Protein AF-A0A414ZR42-F1 (afdb_monomer)

Foldseek 3Di:
DWKWKAFPVQWTWDADPNATDTDHPVPHDIDDPVVNVVCLVPHDPVCVVRVIDIDDDPPDPPQPVVNVVVVVLPPFDQDDDPDDDDPVLVVLLVVLQVVLVVLVVLVVLLVVLVVVLVVLVVQLVVLVVCVVPDDDDDPVVVVVSVVSNVVSVVVNVVSVVSNVVSCVPNVVDDSVVSHSVVSVVVVVVVSRDTDRDDDDPPPPDD

pLDDT: mean 83.22, std 14.4, range [38.53, 98.44]

Structure (mmCIF, N/CA/C/O backbone):
data_AF-A0A414ZR42-F1
#
_entry.id   AF-A0A414ZR42-F1
#
loop_
_atom_site.group_PDB
_atom_site.id
_atom_site.type_symbol
_atom_site.label_atom_id
_atom_site.label_alt_id
_atom_site.label_comp_id
_atom_site.label_asym_id
_atom_site.label_entity_id
_atom_site.label_seq_id
_atom_site.pdbx_PDB_ins_code
_atom_site.Cartn_x
_atom_site.Cartn_y
_atom_site.Cartn_z
_atom_site.occupancy
_atom_site.B_iso_or_equiv
_atom_site.auth_seq_id
_atom_site.auth_comp_id
_atom_site.auth_asym_id
_atom_site.auth_atom_id
_atom_site.pdbx_PDB_model_num
ATOM 1 N N . MET A 1 1 ? -54.945 12.319 50.637 1.00 66.69 1 MET A N 1
ATOM 2 C CA . MET A 1 1 ? -55.648 11.556 49.581 1.00 66.69 1 MET A CA 1
ATOM 3 C C . MET A 1 1 ? -55.962 12.466 48.418 1.00 66.69 1 MET A C 1
ATOM 5 O O . MET A 1 1 ? -56.899 13.264 48.476 1.00 66.69 1 MET A O 1
ATOM 9 N N . GLU A 1 2 ? -55.151 12.340 47.383 1.00 81.94 2 GLU A N 1
ATOM 10 C CA . GLU A 1 2 ? -55.333 13.036 46.122 1.00 81.94 2 GLU A CA 1
ATOM 11 C C . GLU A 1 2 ? -56.051 12.132 45.115 1.00 81.94 2 GLU A C 1
ATOM 13 O O . GLU A 1 2 ? -55.830 10.922 45.069 1.00 81.94 2 GLU A O 1
ATOM 18 N N . TYR A 1 3 ? -56.930 12.719 44.310 1.00 82.56 3 TYR A N 1
ATOM 19 C CA . TYR A 1 3 ? -57.720 12.016 43.306 1.00 82.56 3 TYR A CA 1
ATOM 20 C C . TYR A 1 3 ? -57.374 12.537 41.915 1.00 82.56 3 TYR A C 1
ATOM 22 O O . TYR A 1 3 ? -57.204 13.741 41.717 1.00 82.56 3 TYR A O 1
ATOM 30 N N . ALA A 1 4 ? -57.315 11.636 40.939 1.00 84.94 4 ALA A N 1
ATOM 31 C CA . ALA A 1 4 ? -57.275 11.988 39.524 1.00 84.94 4 ALA A CA 1
ATOM 32 C C . ALA A 1 4 ? -58.566 11.537 38.837 1.00 84.94 4 ALA A C 1
ATOM 34 O O . ALA A 1 4 ? -59.159 10.523 39.199 1.00 84.94 4 ALA A O 1
ATOM 35 N N . ILE A 1 5 ? -58.993 12.293 37.827 1.00 84.69 5 ILE A N 1
ATOM 36 C CA . ILE A 1 5 ? -60.165 11.954 37.017 1.00 84.69 5 ILE A CA 1
ATOM 37 C C . ILE A 1 5 ? -59.682 11.254 35.744 1.00 84.69 5 ILE A C 1
ATOM 39 O O . ILE A 1 5 ? -58.909 11.836 34.976 1.00 84.69 5 ILE A O 1
ATOM 43 N N . VAL A 1 6 ? -60.118 10.009 35.534 1.00 84.94 6 VAL A N 1
ATOM 44 C CA . VAL A 1 6 ? -59.598 9.105 34.494 1.00 84.94 6 VAL A CA 1
ATOM 45 C C . VAL A 1 6 ? -60.737 8.486 33.694 1.00 84.94 6 VAL A C 1
ATOM 47 O O . VAL A 1 6 ? -61.744 8.062 34.249 1.00 84.94 6 VAL A O 1
ATOM 50 N N . SER A 1 7 ? -60.588 8.444 32.374 1.00 84.00 7 SER A N 1
ATOM 51 C CA . SER A 1 7 ? -61.480 7.715 31.467 1.00 84.00 7 SER A CA 1
ATOM 52 C C . SER A 1 7 ? -60.976 6.286 31.253 1.00 84.00 7 SER A C 1
ATOM 54 O O . SER A 1 7 ? -59.767 6.047 31.260 1.00 84.00 7 SER A O 1
ATOM 56 N N . ASN A 1 8 ? -61.883 5.352 30.949 1.00 76.19 8 ASN A N 1
ATOM 57 C CA . ASN A 1 8 ? -61.540 3.977 30.555 1.00 76.19 8 ASN A CA 1
ATOM 58 C C . ASN A 1 8 ? -60.519 3.911 29.395 1.00 76.19 8 ASN A C 1
ATOM 60 O O . ASN A 1 8 ? -59.790 2.934 29.277 1.00 76.19 8 ASN A O 1
ATOM 64 N N . ASN A 1 9 ? -60.430 4.963 28.572 1.00 73.94 9 ASN A N 1
ATOM 65 C CA . ASN A 1 9 ? -59.515 5.043 27.428 1.00 73.94 9 ASN A CA 1
ATOM 66 C C . ASN A 1 9 ? -58.125 5.617 27.782 1.00 73.94 9 ASN A C 1
ATOM 68 O O . ASN A 1 9 ? -57.382 6.019 26.890 1.00 73.94 9 ASN A O 1
ATOM 72 N N . GLY A 1 10 ? -57.770 5.721 29.069 1.00 76.06 10 GLY A N 1
ATOM 73 C CA . GLY A 1 10 ? -56.453 6.211 29.504 1.00 76.06 10 GLY A CA 1
ATOM 74 C C . GLY A 1 10 ? -56.251 7.726 29.356 1.00 76.06 10 GLY A C 1
ATOM 75 O O . GLY A 1 10 ? -55.114 8.200 29.312 1.00 76.06 10 GLY A O 1
ATOM 76 N N . VAL A 1 11 ? -57.345 8.489 29.277 1.00 83.75 11 VAL A N 1
ATOM 77 C CA . VAL A 1 11 ? -57.352 9.960 29.198 1.00 83.75 11 VAL A CA 1
ATOM 78 C C . VAL A 1 11 ? -57.586 10.554 30.587 1.00 83.75 11 VAL A C 1
ATOM 80 O O . VAL A 1 11 ? -58.453 10.082 31.323 1.00 83.75 11 VAL A O 1
ATOM 83 N N . TYR A 1 12 ? -56.838 11.604 30.925 1.00 87.44 12 TYR A N 1
ATOM 84 C CA 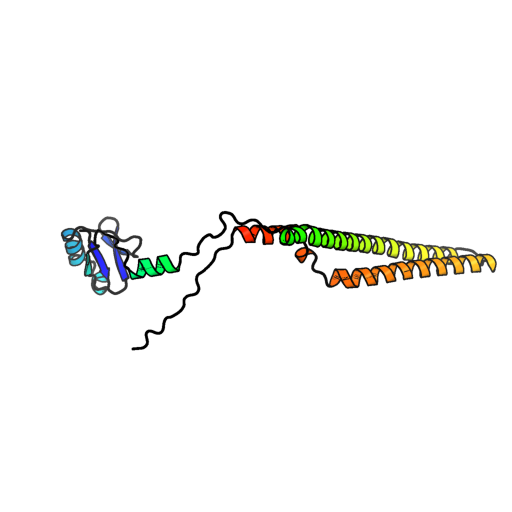. TYR A 1 12 ? -56.875 12.285 32.224 1.00 87.44 12 TYR A CA 1
ATOM 85 C C . TYR A 1 12 ? -57.415 13.711 32.085 1.00 87.44 12 TYR A C 1
ATOM 87 O O . TYR A 1 12 ? -57.423 14.260 30.985 1.00 87.44 12 TYR A O 1
ATOM 95 N N . ILE A 1 13 ? -57.835 14.341 33.181 1.00 86.56 13 ILE A N 1
ATOM 96 C CA . ILE A 1 13 ? -58.278 15.746 33.180 1.00 86.56 13 ILE A CA 1
ATOM 97 C C . ILE A 1 13 ? -57.239 16.645 33.858 1.00 86.56 13 ILE A C 1
ATOM 99 O O . ILE A 1 13 ? -56.699 16.300 34.907 1.00 86.56 13 ILE A O 1
ATOM 103 N N . ARG A 1 14 ? -57.002 17.816 33.260 1.00 88.12 14 ARG A N 1
ATOM 104 C CA . ARG A 1 14 ? -56.321 18.961 33.882 1.00 88.12 14 ARG A CA 1
ATOM 105 C C . ARG A 1 14 ? -57.198 20.209 33.788 1.00 88.12 14 ARG A C 1
ATOM 107 O O . ARG A 1 14 ? -58.017 20.301 32.872 1.00 88.12 14 ARG A O 1
ATOM 114 N N . LEU A 1 15 ? -57.029 21.174 34.684 1.00 85.88 15 LEU A N 1
ATOM 115 C CA . LEU A 1 15 ? -57.709 22.466 34.603 1.00 85.88 15 LEU A CA 1
ATOM 116 C C . LEU A 1 15 ? -56.811 23.481 33.895 1.00 85.88 15 LEU A C 1
ATOM 118 O O . LEU A 1 15 ? -55.736 23.819 34.378 1.00 85.88 15 LEU A O 1
ATOM 122 N N . ASN A 1 16 ? -57.269 24.009 32.762 1.00 82.69 16 ASN A N 1
ATOM 123 C CA . ASN A 1 16 ? -56.631 25.146 32.103 1.00 82.69 16 ASN A CA 1
ATOM 124 C C . ASN A 1 16 ? -57.520 26.377 32.306 1.00 82.69 16 ASN A C 1
ATOM 126 O O . ASN A 1 16 ? -58.649 26.394 31.822 1.00 82.69 16 ASN A O 1
ATOM 130 N N . ASN A 1 17 ? -57.051 27.369 33.068 1.00 78.31 17 ASN A N 1
ATOM 131 C CA . ASN A 1 17 ? -57.818 28.576 33.419 1.00 78.31 17 ASN A CA 1
ATOM 132 C C . ASN A 1 17 ? -59.242 28.281 33.943 1.00 78.31 17 ASN A C 1
ATOM 134 O O . ASN A 1 17 ? -60.207 28.946 33.577 1.00 78.31 17 ASN A O 1
ATOM 138 N N . GLY A 1 18 ? -59.384 27.243 34.775 1.00 75.12 18 GLY A N 1
ATOM 139 C CA . GLY A 1 18 ? -60.664 26.848 35.375 1.00 75.12 18 GLY A CA 1
ATOM 140 C C . GLY A 1 18 ? -61.562 25.960 34.503 1.00 75.12 18 GLY A C 1
ATOM 141 O O . GLY A 1 18 ? -62.564 25.464 35.010 1.00 75.12 18 GLY A O 1
ATOM 142 N N . GLN A 1 19 ? -61.204 25.689 33.241 1.00 81.69 19 GLN A N 1
ATOM 143 C CA . GLN A 1 19 ? -61.937 24.750 32.384 1.00 81.69 19 GLN A CA 1
ATOM 144 C C . GLN A 1 19 ? -61.267 23.363 32.336 1.00 81.69 19 GLN A C 1
ATOM 146 O O . GLN A 1 19 ? -60.042 23.282 32.200 1.00 81.69 19 GLN A O 1
ATOM 151 N N . PRO A 1 20 ? -62.038 22.259 32.421 1.00 84.69 20 PRO A N 1
ATOM 152 C CA . PRO A 1 20 ? -61.498 20.905 32.338 1.00 84.69 20 PRO A CA 1
ATOM 153 C C . PRO A 1 20 ? -61.102 20.555 30.899 1.00 84.69 20 PRO A C 1
ATOM 155 O O . PRO A 1 20 ? -61.917 20.629 29.980 1.00 84.69 20 PRO A O 1
ATOM 158 N N . VAL A 1 21 ? -59.849 20.140 30.709 1.00 85.75 21 VAL A N 1
ATOM 159 C CA . VAL A 1 21 ? -59.282 19.733 29.415 1.00 85.75 21 VAL A CA 1
ATOM 160 C C . VAL A 1 21 ? -58.720 18.314 29.517 1.00 85.75 21 VAL A C 1
ATOM 162 O O . VAL A 1 21 ? -58.055 17.964 30.493 1.00 85.75 21 VAL A O 1
ATOM 165 N N . ALA A 1 22 ? -58.972 17.496 28.492 1.00 83.00 22 ALA A N 1
ATOM 166 C CA . ALA A 1 22 ? -58.408 16.155 28.360 1.00 83.00 22 ALA A CA 1
ATOM 167 C C . ALA A 1 22 ? -56.886 16.201 28.126 1.00 83.00 22 ALA A C 1
ATOM 169 O O . ALA A 1 22 ? -56.392 16.976 27.309 1.00 83.00 22 ALA A O 1
ATOM 170 N N . CYS A 1 23 ? -56.133 15.362 28.830 1.00 81.75 23 CYS A N 1
ATOM 171 C CA . CYS A 1 23 ? -54.676 15.357 28.823 1.00 81.75 23 CYS A CA 1
ATOM 172 C C . CYS A 1 23 ? -54.093 13.949 29.045 1.00 81.75 23 CYS A C 1
ATOM 174 O O . CYS A 1 23 ? -54.808 12.986 29.333 1.00 81.75 23 CYS A O 1
ATOM 176 N N . SER A 1 24 ? -52.772 13.826 28.885 1.00 80.88 24 SER A N 1
ATOM 177 C CA . SER A 1 24 ? -52.033 12.578 29.105 1.00 80.88 24 SER A CA 1
ATOM 178 C C . SER A 1 24 ? -51.570 12.436 30.561 1.00 80.88 24 SER A C 1
ATOM 180 O O . SER A 1 24 ? -51.442 13.418 31.290 1.00 80.88 24 SER A O 1
ATOM 182 N N . LYS A 1 25 ? -51.242 11.205 30.979 1.00 80.62 25 LYS A N 1
ATOM 183 C CA . LYS A 1 25 ? -50.870 10.856 32.366 1.00 80.62 25 LYS A CA 1
ATOM 184 C C . LYS A 1 25 ? -49.767 11.732 32.981 1.00 80.62 25 LYS A C 1
ATOM 186 O O . LYS A 1 25 ? -49.748 11.906 34.193 1.00 80.62 25 LYS A O 1
ATOM 191 N N . LYS A 1 26 ? -48.839 12.255 32.169 1.00 78.88 26 LYS A N 1
ATOM 192 C CA . LYS A 1 26 ? -47.671 13.028 32.636 1.00 78.88 26 LYS A CA 1
ATOM 193 C C . LYS A 1 26 ? -48.012 14.444 33.106 1.00 78.88 26 LYS A C 1
ATOM 195 O O . LYS A 1 26 ? -47.258 14.997 33.891 1.00 78.88 26 LYS A O 1
ATOM 200 N N . ILE A 1 27 ? -49.105 15.017 32.607 1.00 82.19 27 ILE A N 1
ATOM 201 C CA . ILE A 1 27 ? -49.486 16.425 32.821 1.00 82.19 27 ILE A CA 1
ATOM 202 C C . ILE A 1 27 ? -50.853 16.554 33.504 1.00 82.19 27 ILE A C 1
ATOM 204 O O . ILE A 1 27 ? -51.512 17.584 33.380 1.00 82.19 27 ILE A O 1
ATOM 208 N N . ARG A 1 28 ? -51.310 15.471 34.142 1.00 82.56 28 ARG A N 1
ATOM 209 C CA . ARG A 1 28 ? -52.593 15.422 34.841 1.00 82.56 28 ARG A CA 1
ATOM 210 C C . ARG A 1 28 ? -52.521 16.219 36.137 1.00 82.56 28 ARG A C 1
ATOM 212 O O . ARG A 1 28 ? -51.505 16.154 36.829 1.00 82.56 28 ARG A O 1
ATOM 219 N N . ASP A 1 29 ? -53.625 16.862 36.483 1.00 83.56 29 ASP A N 1
ATOM 220 C CA . ASP A 1 29 ? -53.772 17.498 37.786 1.00 83.56 29 ASP A CA 1
ATOM 221 C C . ASP A 1 29 ? -54.321 16.503 38.807 1.00 83.56 29 ASP A C 1
ATOM 223 O O . ASP A 1 29 ? -55.030 15.545 38.470 1.00 83.56 29 ASP A O 1
ATOM 227 N N . THR A 1 30 ? -53.997 16.753 40.070 1.00 86.06 30 THR A N 1
ATOM 228 C CA . THR A 1 30 ? -54.578 16.060 41.212 1.00 86.06 30 THR A CA 1
ATOM 229 C C . THR A 1 30 ? -55.509 16.994 41.978 1.00 86.06 30 THR A C 1
ATOM 231 O O . THR A 1 30 ? -55.316 18.210 42.045 1.00 86.06 30 THR A O 1
ATOM 234 N N . PHE A 1 31 ? -56.585 16.427 42.519 1.00 85.31 31 PHE A N 1
ATOM 235 C CA . PHE A 1 31 ? -57.659 17.177 43.158 1.00 85.31 31 PHE A CA 1
ATOM 236 C C . PHE A 1 31 ? -58.028 16.558 44.506 1.00 85.31 31 PHE A C 1
ATOM 238 O O . PHE A 1 31 ? -57.885 15.354 44.724 1.00 85.31 31 PHE A O 1
ATOM 245 N N . SER A 1 32 ? -58.569 17.374 45.411 1.00 85.25 32 SER A N 1
ATOM 246 C CA . SER A 1 32 ? -59.289 16.855 46.574 1.00 85.25 32 SER A CA 1
ATOM 247 C C . SER A 1 32 ? -60.580 16.165 46.123 1.00 85.25 32 SER A C 1
ATOM 249 O O . SER A 1 32 ? -61.140 16.511 45.081 1.00 85.25 32 SER A O 1
ATOM 251 N N . LYS A 1 33 ? -61.081 15.211 46.916 1.00 83.31 33 LYS A N 1
ATOM 252 C CA . LYS A 1 33 ? -62.281 14.419 46.589 1.00 83.31 33 LYS A CA 1
ATOM 253 C C . LYS A 1 33 ? -63.469 15.289 46.155 1.00 83.31 33 LYS A C 1
ATOM 255 O O . LYS A 1 33 ? -63.991 15.111 45.062 1.00 83.31 33 LYS A O 1
ATOM 260 N N . GLN A 1 34 ? -63.811 16.285 46.973 1.00 83.81 34 GLN A N 1
ATOM 261 C CA . GLN A 1 34 ? -64.922 17.210 46.718 1.00 83.81 34 GLN A CA 1
ATOM 262 C C . GLN A 1 34 ? -64.731 18.003 45.419 1.00 83.81 34 GLN A C 1
ATOM 264 O O . GLN A 1 34 ? -65.657 18.168 44.632 1.00 83.81 34 GLN A O 1
ATOM 269 N N . LYS A 1 35 ? -63.506 18.475 45.158 1.00 83.81 35 LYS A N 1
ATOM 270 C CA . LYS A 1 35 ? -63.200 19.219 43.932 1.00 83.81 35 LYS A CA 1
ATOM 271 C C . LYS A 1 35 ? -63.302 18.318 42.700 1.00 83.81 35 LYS A C 1
ATOM 273 O O . LYS A 1 35 ? -63.809 18.752 41.672 1.00 83.81 35 LYS A O 1
ATOM 278 N N . ALA A 1 36 ? -62.845 17.075 42.808 1.00 84.44 36 ALA A N 1
ATOM 279 C CA . ALA A 1 36 ? -62.903 16.101 41.729 1.00 84.44 36 ALA A CA 1
ATOM 280 C C . ALA A 1 36 ? -64.351 15.693 41.3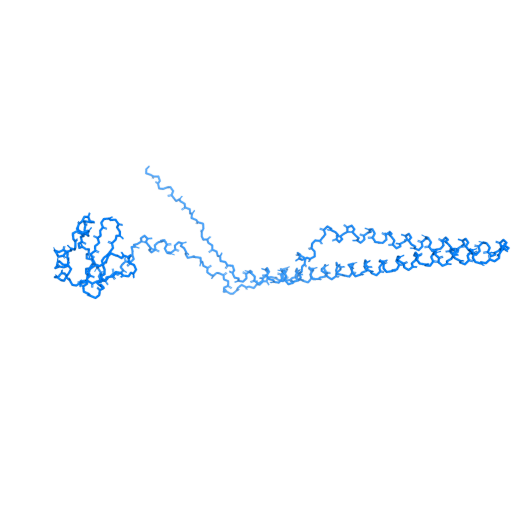88 1.00 84.44 36 ALA A C 1
ATOM 282 O O . ALA A 1 36 ? -64.693 15.607 40.210 1.00 84.44 36 ALA A O 1
ATOM 283 N N . GLU A 1 37 ? -65.205 15.505 42.399 1.00 85.38 37 GLU A N 1
ATOM 284 C CA . GLU A 1 37 ? -66.640 15.224 42.236 1.00 85.38 37 GLU A CA 1
ATOM 285 C C . GLU A 1 37 ? -67.368 16.395 41.558 1.00 85.38 37 GLU A C 1
ATOM 287 O O . GLU A 1 37 ? -68.041 16.191 40.547 1.00 85.38 37 GLU A O 1
ATOM 292 N N . ASN A 1 38 ? -67.132 17.630 42.017 1.00 87.94 38 ASN A N 1
ATOM 293 C CA . ASN A 1 38 ? -67.719 18.830 41.410 1.00 87.94 38 ASN A CA 1
ATOM 294 C C . ASN A 1 38 ? -67.343 18.984 39.928 1.00 87.94 38 ASN A C 1
ATOM 296 O O . ASN A 1 38 ? -68.188 19.331 39.099 1.00 87.94 38 ASN A O 1
ATOM 300 N N . ILE A 1 39 ? -66.077 18.722 39.583 1.00 85.69 39 ILE A N 1
ATOM 301 C CA . ILE A 1 39 ? -65.600 18.775 38.194 1.00 85.69 39 ILE A CA 1
ATOM 302 C C . ILE A 1 39 ? -66.280 17.693 37.353 1.00 85.69 39 ILE A C 1
ATOM 304 O O . ILE A 1 39 ? -66.658 17.978 36.220 1.00 85.69 39 ILE A O 1
ATOM 308 N N . LEU A 1 40 ? -66.447 16.478 37.891 1.00 84.25 40 LEU A N 1
ATOM 309 C CA . LEU A 1 40 ? -67.076 15.354 37.196 1.00 84.25 40 LEU A CA 1
ATOM 310 C C . LEU A 1 40 ? -68.557 15.625 36.880 1.00 84.25 40 LEU A C 1
ATOM 312 O O . LEU A 1 40 ? -69.017 15.316 35.778 1.00 84.25 40 LEU A O 1
ATOM 316 N N . GLU A 1 41 ? -69.280 16.235 37.819 1.00 84.62 41 GLU A N 1
ATOM 317 C CA . GLU A 1 41 ? -70.696 16.589 37.671 1.00 84.62 41 GLU A CA 1
ATOM 318 C C . GLU A 1 41 ? -70.916 17.679 36.605 1.00 84.62 41 GLU A C 1
ATOM 320 O O . GLU A 1 41 ? -71.852 17.603 35.805 1.00 84.62 41 GLU A O 1
ATOM 325 N N . HIS A 1 42 ? -69.994 18.643 36.513 1.00 85.25 42 HIS A N 1
ATOM 326 C CA . HIS A 1 42 ? -70.110 19.815 35.637 1.00 85.25 42 HIS A CA 1
ATOM 327 C C . HIS A 1 42 ? -69.280 19.718 34.345 1.00 85.25 42 HIS A C 1
ATOM 329 O O . HIS A 1 42 ? -68.931 20.734 33.736 1.00 85.25 42 HIS A O 1
ATOM 335 N N . LEU A 1 43 ? -68.969 18.503 33.876 1.00 84.31 43 LEU A N 1
ATOM 336 C CA . LEU A 1 43 ? -68.193 18.327 32.646 1.00 84.31 43 LEU A CA 1
ATOM 337 C C . LEU A 1 43 ? -68.941 18.817 31.385 1.00 84.31 43 LEU A C 1
ATOM 339 O O . LEU A 1 43 ? -70.144 18.557 31.206 1.00 84.31 43 LEU A O 1
ATOM 343 N N . PRO A 1 44 ? -68.220 19.430 30.422 1.00 83.94 44 PRO A N 1
ATOM 344 C CA . PRO A 1 44 ? -68.757 19.748 29.103 1.00 83.94 44 PRO A CA 1
ATOM 345 C C . PRO A 1 44 ? -69.411 18.528 28.436 1.00 83.94 44 PRO A C 1
ATOM 347 O O . PRO A 1 44 ? -68.940 17.396 28.569 1.00 83.94 44 PRO A O 1
ATOM 350 N N . LYS A 1 45 ? -70.501 18.744 27.683 1.00 79.38 45 LYS A N 1
ATOM 351 C CA . LYS A 1 45 ? -71.277 17.664 27.029 1.00 79.38 45 LYS A CA 1
ATOM 352 C C . LYS A 1 45 ? -70.405 16.730 26.172 1.00 79.38 45 LYS A C 1
ATOM 354 O O . LYS A 1 45 ? -70.632 15.525 26.171 1.00 79.38 45 LYS A O 1
ATOM 359 N N . SER A 1 46 ? -69.382 17.268 25.508 1.00 78.00 46 SER A N 1
ATOM 360 C CA . SER A 1 46 ? -68.417 16.507 24.702 1.00 78.00 46 SER A CA 1
ATOM 361 C C . SER A 1 46 ? -67.577 15.519 25.523 1.00 78.00 46 SER A C 1
ATOM 363 O O . SER A 1 46 ? -67.263 14.434 25.038 1.00 78.00 46 SER A O 1
ATOM 365 N N . MET A 1 47 ? -67.244 15.865 26.771 1.00 76.44 47 MET A N 1
ATOM 366 C CA . MET A 1 47 ? -66.393 15.066 27.657 1.00 76.44 47 MET A CA 1
ATOM 367 C C . MET A 1 47 ? -67.172 14.028 28.467 1.00 76.44 47 MET A C 1
ATOM 369 O O . MET A 1 47 ? -66.614 12.987 28.804 1.00 76.44 47 MET A O 1
ATOM 373 N N . ARG A 1 48 ? -68.470 14.239 28.722 1.00 79.31 48 ARG A N 1
ATOM 374 C CA . ARG A 1 48 ? -69.316 13.246 29.415 1.00 79.31 48 ARG A CA 1
ATOM 375 C C . ARG A 1 48 ? -69.396 11.902 28.684 1.00 79.31 48 ARG A C 1
ATOM 377 O O . ARG A 1 48 ? -69.460 10.862 29.332 1.00 79.31 48 ARG A O 1
ATOM 384 N N . ARG A 1 49 ? -69.290 11.906 27.349 1.00 78.44 49 ARG A N 1
ATOM 385 C CA . ARG A 1 49 ? -69.251 10.686 26.518 1.00 78.44 49 ARG A CA 1
ATOM 386 C C . ARG A 1 49 ? -68.023 9.802 26.781 1.00 78.44 49 ARG A C 1
ATOM 388 O O . ARG A 1 49 ? -68.028 8.635 26.421 1.00 78.44 49 ARG A O 1
ATOM 395 N N . LEU A 1 50 ? -66.968 10.340 27.397 1.00 78.50 50 LEU A N 1
ATOM 396 C CA . LEU A 1 50 ? -65.731 9.604 27.677 1.00 78.50 50 LEU A CA 1
ATOM 397 C C . LEU A 1 50 ? -65.764 8.841 29.015 1.00 78.50 50 LEU A C 1
ATOM 399 O O . LEU A 1 50 ? -64.753 8.247 29.378 1.00 78.50 50 LEU A O 1
ATOM 403 N N . HIS A 1 51 ? -66.897 8.822 29.731 1.00 80.06 51 HIS A N 1
ATOM 404 C CA . HIS A 1 51 ? -67.116 8.011 30.941 1.00 80.06 51 HIS A CA 1
ATOM 405 C C . HIS A 1 51 ? -65.983 8.122 31.977 1.00 80.06 51 HIS A C 1
ATOM 407 O O . HIS A 1 51 ? -65.357 7.132 32.358 1.00 80.06 51 HIS A O 1
ATOM 413 N N . PHE A 1 52 ? -65.703 9.351 32.408 1.00 83.56 52 PHE A N 1
ATOM 414 C CA . PHE A 1 52 ? -64.703 9.629 33.433 1.00 83.56 52 PHE A CA 1
ATOM 415 C C . PHE A 1 52 ? -65.119 9.085 34.808 1.00 83.56 52 PHE A C 1
ATOM 417 O O . PHE A 1 52 ? -66.298 9.082 35.159 1.00 83.56 52 PHE A O 1
ATOM 424 N N . LYS A 1 53 ? -64.133 8.643 35.590 1.00 83.69 53 LYS A N 1
ATOM 425 C CA . LYS A 1 53 ? -64.280 8.127 36.955 1.00 83.69 53 LYS A CA 1
ATOM 426 C C . LYS A 1 53 ? -63.212 8.725 37.866 1.00 83.69 53 LYS A C 1
ATOM 428 O O . LYS A 1 53 ? -62.150 9.143 37.402 1.00 83.69 53 LYS A O 1
ATOM 433 N N . LEU A 1 54 ? -63.503 8.753 39.164 1.00 82.19 54 LEU A N 1
ATOM 434 C CA . LEU A 1 54 ? -62.538 9.115 40.198 1.00 82.19 54 LEU A CA 1
ATOM 435 C C . LEU A 1 54 ? -61.598 7.932 40.460 1.00 82.19 54 LEU A C 1
ATOM 437 O O . LEU A 1 54 ? -62.061 6.841 40.784 1.00 82.19 54 LEU A O 1
ATOM 441 N N . GLU A 1 55 ? -60.293 8.163 40.383 1.00 79.75 55 GLU A N 1
ATOM 442 C CA . GLU A 1 55 ? -59.267 7.216 40.820 1.00 79.75 55 GLU A CA 1
ATOM 443 C C . GLU A 1 55 ? -58.521 7.824 42.016 1.00 79.75 55 GLU A C 1
ATOM 445 O O . GLU A 1 55 ? -57.980 8.931 41.926 1.00 79.75 55 GLU A O 1
ATOM 450 N N . CYS A 1 56 ? -58.524 7.127 43.157 1.00 72.44 56 CYS A N 1
ATOM 451 C CA . CYS A 1 56 ? -57.726 7.517 44.320 1.00 72.44 56 CYS A CA 1
ATOM 452 C C . CYS A 1 56 ? -56.257 7.215 44.023 1.00 72.44 56 CYS A C 1
ATOM 454 O O . CYS A 1 56 ? -55.931 6.088 43.654 1.00 72.44 56 CYS A O 1
ATOM 456 N N . ILE A 1 57 ? -55.377 8.202 44.180 1.00 71.25 57 ILE A N 1
ATOM 457 C CA . ILE A 1 57 ? -53.933 7.998 44.091 1.00 71.25 57 ILE A CA 1
ATOM 458 C C . ILE A 1 57 ? -53.438 7.723 45.516 1.00 71.25 57 ILE A C 1
ATOM 460 O O . ILE A 1 57 ? -53.493 8.626 46.355 1.00 71.25 57 ILE A O 1
ATOM 464 N N . PRO A 1 58 ? -52.971 6.501 45.829 1.00 56.56 58 PRO A N 1
ATOM 465 C CA . PRO A 1 58 ? -52.369 6.220 47.125 1.00 56.56 58 PRO A CA 1
ATOM 466 C C . PRO A 1 58 ? -51.079 7.037 47.282 1.00 56.56 58 PRO A C 1
ATOM 468 O O . PRO A 1 58 ? -50.245 7.046 46.376 1.00 56.56 58 PRO A O 1
ATOM 471 N N . ASP A 1 59 ? -50.882 7.670 48.443 1.00 54.47 59 ASP A N 1
ATOM 472 C CA . ASP A 1 59 ? -49.710 8.514 48.759 1.00 54.47 59 ASP A CA 1
ATOM 473 C C . ASP A 1 59 ? -48.375 7.730 48.819 1.00 54.47 59 ASP A C 1
ATOM 475 O O . ASP A 1 59 ? -47.309 8.306 49.032 1.00 54.47 59 ASP A O 1
ATOM 479 N N . ILE A 1 60 ? -48.394 6.412 48.593 1.00 53.44 60 ILE A N 1
ATOM 480 C CA . ILE A 1 60 ? -47.213 5.553 48.669 1.00 53.44 60 ILE A CA 1
ATOM 481 C C . ILE A 1 60 ? -46.997 4.875 47.316 1.00 53.44 60 ILE A C 1
ATOM 483 O O . ILE A 1 60 ? -47.744 3.982 46.919 1.00 53.44 60 ILE A O 1
ATOM 487 N N . LYS A 1 61 ? -45.917 5.259 46.625 1.00 56.12 61 LYS A N 1
ATOM 488 C CA . LYS A 1 61 ? -45.324 4.463 45.539 1.00 56.12 61 LYS A CA 1
ATOM 489 C C . LYS A 1 61 ? -44.734 3.180 46.140 1.00 56.12 61 LYS A C 1
ATOM 491 O O . LYS A 1 61 ? -43.524 3.083 46.322 1.00 56.12 61 LYS A O 1
ATOM 496 N N . MET A 1 62 ? -45.576 2.219 46.512 1.00 49.56 62 MET A N 1
ATOM 497 C CA . MET A 1 62 ? -45.105 0.879 46.847 1.00 49.56 62 MET A CA 1
ATOM 498 C C . MET A 1 62 ? -44.812 0.159 45.535 1.00 49.56 62 MET A C 1
ATOM 500 O O . MET A 1 62 ? -45.729 -0.236 44.821 1.00 49.56 62 MET A O 1
ATOM 504 N N . GLU A 1 63 ? -43.528 0.051 45.193 1.00 47.00 63 GLU A N 1
ATOM 505 C CA . GLU A 1 63 ? -43.080 -0.828 44.114 1.00 47.00 63 GLU A CA 1
ATOM 506 C C . GLU A 1 63 ? -43.559 -2.247 44.429 1.00 47.00 63 GLU A C 1
ATOM 508 O O . GLU A 1 63 ? -43.305 -2.773 45.517 1.00 47.00 63 GLU A O 1
ATOM 513 N N . THR A 1 64 ? -44.275 -2.863 43.494 1.00 54.47 64 THR A N 1
ATOM 514 C CA . THR A 1 64 ? -44.744 -4.241 43.673 1.00 54.47 64 THR A CA 1
ATOM 515 C C . THR A 1 64 ? -43.541 -5.193 43.805 1.00 54.47 64 THR A C 1
ATOM 517 O O . THR A 1 64 ? -42.484 -4.934 43.218 1.00 54.47 64 THR A O 1
ATOM 520 N N . PRO A 1 65 ? -43.655 -6.327 44.528 1.00 56.66 65 PRO A N 1
ATOM 521 C CA . PRO A 1 65 ? -42.589 -7.334 44.588 1.00 56.66 65 PRO A CA 1
ATOM 522 C C . PRO A 1 65 ? -42.103 -7.764 43.194 1.00 56.66 65 PRO A C 1
ATOM 524 O O . PRO A 1 65 ? -40.910 -7.967 42.991 1.00 56.66 65 PRO A O 1
ATOM 527 N N . VAL A 1 66 ? -43.009 -7.796 42.210 1.00 54.22 66 VAL A N 1
ATOM 528 C CA . VAL A 1 66 ? -42.718 -8.087 40.7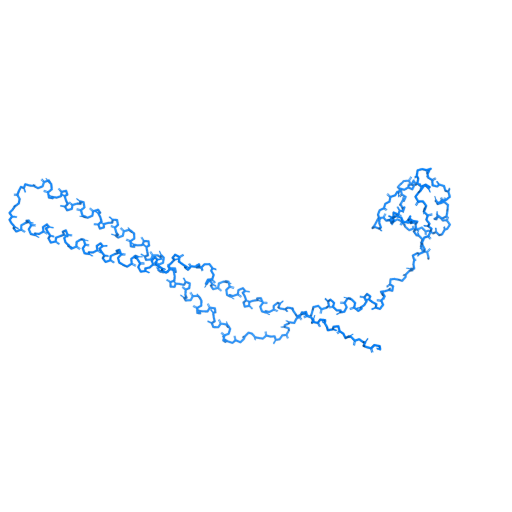98 1.00 54.22 66 VAL A CA 1
ATOM 529 C C . VAL A 1 66 ? -41.864 -6.988 40.152 1.00 54.22 66 VAL A C 1
ATOM 531 O O . VAL A 1 66 ? -40.884 -7.298 39.483 1.00 54.22 66 VAL A O 1
ATOM 534 N N . GLU A 1 67 ? -42.142 -5.705 40.396 1.00 54.88 67 GLU A N 1
ATOM 535 C CA . GLU A 1 67 ? -41.297 -4.597 39.917 1.00 54.88 67 GLU A CA 1
ATOM 536 C C . GLU A 1 67 ? -39.914 -4.582 40.584 1.00 54.88 67 GLU A C 1
ATOM 538 O O . GLU A 1 67 ? -38.921 -4.288 39.913 1.00 54.88 67 GLU A O 1
ATOM 543 N N . ARG A 1 68 ? -39.822 -4.968 41.866 1.00 52.03 68 ARG A N 1
ATOM 544 C CA . ARG A 1 68 ? -38.541 -5.202 42.557 1.00 52.03 68 ARG A CA 1
ATOM 545 C C . ARG A 1 68 ? -37.749 -6.340 41.915 1.00 52.03 68 ARG A C 1
ATOM 547 O O . ARG A 1 68 ? -36.558 -6.167 41.673 1.00 52.03 68 ARG A O 1
ATOM 554 N N . ILE A 1 69 ? -38.391 -7.462 41.586 1.00 54.53 69 ILE A N 1
ATOM 555 C CA . ILE A 1 69 ? -37.751 -8.617 40.931 1.00 54.53 69 ILE A CA 1
ATOM 556 C C . ILE A 1 69 ? -37.328 -8.269 39.493 1.00 54.53 69 ILE A C 1
ATOM 558 O O . ILE A 1 69 ? -36.217 -8.596 39.076 1.00 54.53 69 ILE A O 1
ATOM 562 N N . VAL A 1 70 ? -38.147 -7.532 38.738 1.00 53.16 70 VAL A N 1
ATOM 563 C CA . VAL A 1 70 ? -37.829 -7.096 37.363 1.00 53.16 70 VAL A CA 1
ATOM 564 C C . VAL A 1 70 ? -36.736 -6.015 37.341 1.00 53.16 70 VAL A C 1
ATOM 566 O O . VAL A 1 70 ? -35.907 -5.991 36.427 1.00 53.16 70 VAL A O 1
ATOM 569 N N . LYS A 1 71 ? -36.660 -5.142 38.356 1.00 51.22 71 LYS A N 1
ATOM 570 C CA . LYS A 1 71 ? -35.500 -4.254 38.559 1.00 51.22 71 LYS A CA 1
ATOM 571 C C . LYS A 1 71 ? -34.249 -5.041 38.953 1.00 51.22 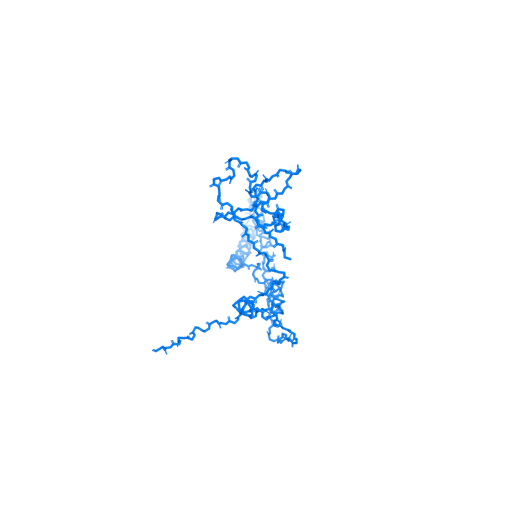71 LYS A C 1
ATOM 573 O O . LYS A 1 71 ? -33.197 -4.792 38.372 1.00 51.22 71 LYS A O 1
ATOM 578 N N . ALA A 1 72 ? -34.367 -6.002 39.873 1.00 49.44 72 ALA A N 1
ATOM 579 C CA . ALA A 1 72 ? -33.256 -6.826 40.356 1.00 49.44 72 ALA A CA 1
ATOM 580 C C . ALA A 1 72 ? -32.669 -7.745 39.265 1.00 49.44 72 ALA A C 1
ATOM 582 O O . ALA A 1 72 ? -31.458 -7.946 39.208 1.00 49.44 72 ALA A O 1
ATOM 583 N N . THR A 1 73 ? -33.487 -8.242 38.338 1.00 47.06 73 THR A N 1
ATOM 584 C CA . THR A 1 73 ? -33.043 -9.055 37.185 1.00 47.06 73 THR A CA 1
ATOM 585 C C . THR A 1 73 ? -32.475 -8.215 36.034 1.00 47.06 73 THR A C 1
ATOM 587 O O . THR A 1 73 ? -31.639 -8.693 35.269 1.00 47.06 73 THR A O 1
ATOM 590 N N . LYS A 1 74 ? -32.828 -6.924 35.942 1.00 48.50 74 LYS A N 1
ATOM 591 C CA . LYS A 1 74 ? -32.168 -5.940 35.058 1.00 48.50 74 LYS A CA 1
ATOM 592 C C . LYS A 1 74 ? -30.860 -5.374 35.622 1.00 48.50 74 LYS A C 1
ATOM 594 O O . LYS A 1 74 ? -30.268 -4.490 34.996 1.00 48.50 74 LYS A O 1
ATOM 599 N N . THR A 1 75 ? -30.376 -5.868 36.760 1.00 49.09 75 THR A N 1
ATOM 600 C CA . THR A 1 75 ? -29.113 -5.415 37.353 1.00 49.09 75 THR A CA 1
ATOM 601 C C . THR A 1 75 ? -27.939 -6.032 36.600 1.00 49.09 75 THR A C 1
ATOM 603 O O . THR A 1 75 ? -27.369 -7.046 36.990 1.00 49.09 75 THR A O 1
ATOM 606 N N . SER A 1 76 ? -27.561 -5.426 35.474 1.00 51.12 76 SER A N 1
ATOM 607 C CA . SER A 1 76 ? -26.222 -5.628 34.928 1.00 51.12 76 SER A CA 1
ATOM 608 C C . SER A 1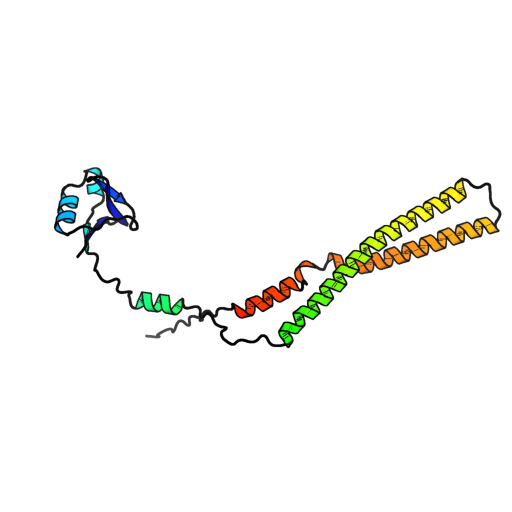 76 ? -25.218 -5.189 35.990 1.00 51.12 76 SER A C 1
ATOM 610 O O . SER A 1 76 ? -25.173 -4.001 36.321 1.00 51.12 76 SER A O 1
ATOM 612 N N . ILE A 1 77 ? -24.434 -6.119 36.529 1.00 58.62 77 ILE A N 1
ATOM 613 C CA . ILE A 1 77 ? -23.344 -5.765 37.436 1.00 58.62 77 ILE A CA 1
ATOM 614 C C . ILE A 1 77 ? -22.301 -5.024 36.595 1.00 58.62 77 ILE A C 1
ATOM 616 O O . ILE A 1 77 ? -21.841 -5.534 35.567 1.00 58.62 77 ILE A O 1
ATOM 620 N N . LYS A 1 78 ? -21.966 -3.789 36.995 1.00 56.00 78 LYS A N 1
ATOM 621 C CA . LYS A 1 78 ? -20.737 -3.124 36.545 1.00 56.00 78 LYS A CA 1
ATOM 622 C C . LYS A 1 78 ? -19.593 -3.926 37.156 1.00 56.00 78 LYS A C 1
ATOM 624 O O . LYS A 1 78 ? -19.296 -3.759 38.328 1.00 56.00 78 LYS A O 1
ATOM 629 N N . GLY A 1 79 ? -19.056 -4.874 36.404 1.00 51.50 79 GLY A N 1
ATOM 630 C CA . GLY A 1 79 ? -17.979 -5.727 36.875 1.00 51.50 79 GLY A CA 1
ATOM 631 C C . GLY A 1 79 ? -16.687 -5.275 36.235 1.00 51.50 79 GLY A C 1
ATOM 632 O O . GLY A 1 79 ? -16.501 -5.572 35.061 1.00 51.50 79 GLY A O 1
ATOM 633 N N . ASN A 1 80 ? -15.845 -4.555 36.985 1.00 59.59 80 ASN A N 1
ATOM 634 C CA . ASN A 1 80 ? -14.389 -4.675 36.854 1.00 59.59 80 ASN A CA 1
ATOM 635 C C . ASN A 1 80 ? -13.568 -3.941 37.929 1.00 59.59 80 ASN A C 1
ATOM 637 O O . ASN A 1 80 ? -12.425 -3.565 37.669 1.00 59.59 80 ASN A O 1
ATOM 641 N N . ASP A 1 81 ? -14.112 -3.731 39.129 1.00 62.06 81 ASP A N 1
ATOM 642 C CA . ASP A 1 81 ? -13.307 -3.177 40.219 1.00 62.06 81 ASP A CA 1
ATOM 643 C C . ASP A 1 81 ? -12.201 -4.191 40.574 1.00 62.06 81 ASP A C 1
ATOM 645 O O . ASP A 1 81 ? -12.487 -5.296 41.033 1.00 62.06 81 ASP A O 1
ATOM 649 N N . GLY A 1 82 ? -10.942 -3.843 40.277 1.00 69.19 82 GLY A N 1
ATOM 650 C CA . GLY A 1 82 ? -9.761 -4.675 40.550 1.00 69.19 82 GLY A CA 1
ATOM 651 C C . GLY A 1 82 ? -9.290 -5.609 39.424 1.00 69.19 82 GLY A C 1
ATOM 652 O O . GLY A 1 82 ? -8.422 -6.442 39.663 1.00 69.19 82 GLY A O 1
ATOM 653 N N . TYR A 1 83 ? -9.821 -5.506 38.201 1.00 78.38 83 TYR A N 1
ATOM 654 C CA . TYR A 1 83 ? -9.314 -6.299 37.072 1.00 78.38 83 TYR A CA 1
ATOM 655 C C . TYR A 1 83 ? -8.069 -5.683 36.436 1.00 78.38 83 TYR A C 1
ATOM 657 O O . TYR A 1 83 ? -8.097 -4.552 35.943 1.00 78.38 83 TYR A O 1
ATOM 665 N N . GLU A 1 84 ? -7.016 -6.488 36.333 1.00 81.81 84 GLU A N 1
ATOM 666 C CA . GLU A 1 84 ? -5.805 -6.158 35.593 1.00 81.81 84 GLU A CA 1
ATOM 667 C C . GLU A 1 84 ? -5.730 -6.950 34.286 1.00 81.81 84 GLU A C 1
ATOM 669 O O . GLU A 1 84 ? -5.945 -8.161 34.232 1.00 81.81 84 GLU A O 1
ATOM 674 N N . VAL A 1 85 ? -5.418 -6.251 33.195 1.00 83.06 85 VAL A N 1
ATOM 675 C CA . VAL A 1 85 ? -5.216 -6.885 31.890 1.00 83.06 85 VAL A CA 1
ATOM 676 C C . VAL A 1 85 ? -3.900 -7.658 31.921 1.00 83.06 85 VAL A C 1
ATOM 678 O O . VAL A 1 85 ? -2.844 -7.065 32.149 1.00 83.06 85 VAL A O 1
ATOM 681 N N . ALA A 1 86 ? -3.967 -8.959 31.634 1.00 89.12 86 ALA A N 1
ATOM 682 C CA . ALA A 1 86 ? -2.793 -9.817 31.522 1.00 89.12 86 ALA A CA 1
ATOM 683 C C . ALA A 1 86 ? -1.800 -9.297 30.470 1.00 89.12 86 ALA A C 1
ATOM 685 O O . ALA A 1 86 ? -2.194 -8.786 29.417 1.00 89.12 86 ALA A O 1
ATOM 686 N N . GLU A 1 87 ? -0.508 -9.496 30.721 1.00 89.06 87 GLU A N 1
ATOM 687 C CA . GLU A 1 87 ? 0.561 -9.036 29.826 1.00 89.06 87 GLU A CA 1
ATOM 688 C C . GLU A 1 87 ? 0.452 -9.642 28.419 1.00 89.06 87 GLU A C 1
ATOM 690 O O . GLU A 1 87 ? 0.647 -8.963 27.414 1.00 89.06 87 GLU A O 1
ATOM 695 N N . SER A 1 88 ? 0.005 -10.898 28.325 1.00 89.44 88 SER A N 1
ATOM 696 C CA . SER A 1 88 ? -0.281 -11.554 27.046 1.00 89.44 88 SER A CA 1
ATOM 697 C C . SER A 1 88 ? -1.283 -10.777 26.184 1.00 89.44 88 SER A C 1
ATOM 699 O O . SER A 1 88 ? -1.137 -10.741 24.963 1.00 89.44 88 SER A O 1
ATOM 701 N N . VAL A 1 89 ? -2.266 -10.109 26.795 1.00 88.06 89 VAL A N 1
ATOM 702 C CA . VAL A 1 89 ? -3.269 -9.299 26.090 1.00 88.06 89 VAL A CA 1
ATOM 703 C C . VAL A 1 89 ? -2.689 -7.947 25.675 1.00 88.06 89 VAL A C 1
ATOM 705 O O . VAL A 1 89 ? -2.934 -7.509 24.553 1.00 88.06 89 VAL A O 1
ATOM 708 N N . LYS A 1 90 ? -1.884 -7.311 26.535 1.00 88.38 90 LYS A N 1
ATOM 709 C CA . LYS A 1 90 ? -1.196 -6.049 26.209 1.00 88.38 90 LYS A CA 1
ATOM 710 C C . LYS A 1 90 ? -0.197 -6.223 25.066 1.00 88.38 90 LYS A C 1
ATOM 712 O O . LYS A 1 90 ? -0.148 -5.369 24.189 1.00 88.38 90 LYS A O 1
ATOM 717 N N . SER A 1 91 ? 0.493 -7.365 25.005 1.00 91.19 91 SER A N 1
ATOM 718 C CA . SER A 1 91 ? 1.480 -7.664 23.955 1.00 91.19 91 SER A CA 1
ATOM 719 C C . SER A 1 91 ? 0.928 -7.559 22.526 1.00 91.19 91 SER A C 1
ATOM 721 O O . SER A 1 91 ? 1.669 -7.276 21.587 1.00 91.19 91 SER A O 1
ATOM 723 N N . TRP A 1 92 ? -0.382 -7.757 22.336 1.00 92.31 92 TRP A N 1
ATOM 724 C CA . TRP A 1 92 ? -1.017 -7.626 21.024 1.00 92.31 92 TRP A CA 1
ATOM 725 C C . TRP A 1 92 ? -1.056 -6.186 20.508 1.00 92.31 92 TRP A C 1
ATOM 727 O O . TRP A 1 92 ? -1.087 -5.995 19.296 1.00 92.31 92 TRP A O 1
ATOM 737 N N . ILE A 1 93 ? -1.011 -5.183 21.392 1.00 91.19 93 ILE A N 1
ATOM 738 C CA . ILE A 1 93 ? -0.923 -3.766 21.007 1.00 91.19 93 ILE A CA 1
ATOM 739 C C . ILE A 1 93 ? 0.335 -3.537 20.173 1.00 91.19 93 ILE A C 1
ATOM 741 O O . ILE A 1 93 ? 0.274 -2.903 19.120 1.00 91.19 93 ILE A O 1
ATOM 745 N N . ASP A 1 94 ? 1.465 -4.063 20.637 1.00 90.62 94 ASP A N 1
ATOM 746 C CA . ASP A 1 94 ? 2.746 -3.843 19.978 1.00 90.62 94 ASP A CA 1
ATOM 747 C C . ASP A 1 94 ? 2.879 -4.710 18.729 1.00 90.62 94 ASP A C 1
ATOM 749 O O . ASP A 1 94 ? 3.247 -4.191 17.681 1.00 90.62 94 ASP A O 1
ATOM 753 N N . LYS A 1 95 ? 2.438 -5.975 18.775 1.00 92.06 95 LYS A N 1
ATOM 754 C CA . LYS A 1 95 ? 2.416 -6.856 17.591 1.00 92.06 95 LYS A CA 1
ATOM 755 C C . LYS A 1 95 ? 1.591 -6.280 16.438 1.00 92.06 95 LYS A C 1
ATOM 757 O O . LYS A 1 95 ? 2.030 -6.301 15.289 1.00 92.06 95 LYS A O 1
ATOM 762 N N . PHE A 1 96 ? 0.392 -5.768 16.723 1.00 91.50 96 PHE A N 1
ATOM 763 C CA . PHE A 1 96 ? -0.429 -5.142 15.686 1.00 91.50 96 PHE A CA 1
ATOM 764 C C . PHE A 1 96 ? 0.117 -3.775 15.266 1.00 91.50 96 PHE A C 1
ATOM 766 O O . PHE A 1 96 ? 0.083 -3.466 14.079 1.00 91.50 96 PHE A O 1
ATOM 773 N N . GLY A 1 97 ? 0.721 -3.010 16.182 1.00 89.38 97 GLY A N 1
ATOM 774 C CA . GLY A 1 97 ? 1.439 -1.782 15.830 1.00 89.38 97 GLY A CA 1
ATOM 775 C C . GLY A 1 97 ? 2.632 -2.020 14.892 1.00 89.38 97 GLY A C 1
ATOM 776 O O . GLY A 1 97 ? 2.851 -1.250 13.959 1.00 89.38 97 GLY A O 1
ATOM 777 N N . GLU A 1 98 ? 3.381 -3.107 15.079 1.00 91.56 98 GLU A N 1
ATOM 778 C CA . GLU A 1 98 ? 4.443 -3.516 14.155 1.00 91.56 98 GLU A CA 1
ATOM 779 C C . GLU A 1 98 ? 3.885 -3.872 12.776 1.00 91.56 98 GLU A C 1
ATOM 781 O O . GLU A 1 98 ? 4.418 -3.413 11.765 1.00 91.56 98 GLU A O 1
ATOM 786 N N . CYS A 1 99 ? 2.786 -4.630 12.724 1.00 91.19 99 CYS A N 1
ATOM 787 C CA . CYS A 1 99 ? 2.116 -4.958 11.465 1.00 91.19 99 CYS A CA 1
ATOM 788 C C . CYS A 1 99 ? 1.628 -3.697 10.735 1.00 91.19 99 CYS A C 1
ATOM 790 O O . CYS A 1 99 ? 1.849 -3.560 9.534 1.00 91.19 99 CYS A O 1
ATOM 792 N N . GLU A 1 100 ? 1.009 -2.755 11.452 1.00 90.88 100 GLU A N 1
ATOM 793 C CA . GLU A 1 100 ? 0.580 -1.460 10.914 1.00 90.88 100 GLU A CA 1
ATOM 794 C C . GLU A 1 100 ? 1.754 -0.689 10.294 1.00 90.88 100 GLU A C 1
ATOM 796 O O . GLU A 1 100 ? 1.646 -0.186 9.172 1.00 90.88 100 GLU A O 1
ATOM 801 N N . ARG A 1 101 ? 2.904 -0.652 10.979 1.00 91.62 101 ARG A N 1
ATOM 802 C CA . ARG A 1 101 ? 4.118 -0.015 10.457 1.00 91.62 101 ARG A CA 1
ATOM 803 C C . ARG A 1 101 ? 4.615 -0.697 9.183 1.00 91.62 101 ARG A C 1
ATOM 805 O O . ARG A 1 101 ? 4.865 -0.004 8.204 1.00 91.62 101 ARG A O 1
ATOM 812 N N . ILE A 1 102 ? 4.720 -2.028 9.175 1.00 93.06 102 ILE A N 1
ATOM 813 C CA . ILE A 1 102 ? 5.164 -2.800 8.002 1.00 93.06 102 ILE A CA 1
ATOM 814 C C . ILE A 1 102 ? 4.265 -2.511 6.793 1.00 93.06 102 ILE A C 1
ATOM 816 O O . ILE A 1 102 ? 4.765 -2.254 5.700 1.00 93.06 102 ILE A O 1
ATOM 820 N N . LEU A 1 103 ? 2.944 -2.506 6.986 1.00 92.75 103 LEU A N 1
ATOM 821 C CA . LEU A 1 103 ? 1.981 -2.220 5.918 1.00 92.75 103 LEU A CA 1
ATOM 822 C C . LEU A 1 103 ? 2.092 -0.772 5.418 1.00 92.75 103 LEU A C 1
ATOM 824 O O . LEU A 1 103 ? 2.019 -0.526 4.214 1.00 92.75 103 LEU A O 1
ATOM 828 N N . SER A 1 104 ? 2.305 0.183 6.325 1.00 91.50 104 SER A N 1
ATOM 829 C CA . SER A 1 104 ? 2.543 1.589 5.977 1.00 91.50 104 SER A CA 1
ATOM 830 C C . SER A 1 104 ? 3.831 1.767 5.170 1.00 91.50 104 SER A C 1
ATOM 832 O O . SER A 1 104 ? 3.836 2.465 4.155 1.00 91.50 104 SER A O 1
ATOM 834 N N . ASP A 1 105 ? 4.912 1.101 5.575 1.00 94.00 105 ASP A N 1
ATOM 835 C CA . ASP A 1 105 ? 6.198 1.141 4.879 1.00 94.00 105 ASP A CA 1
ATOM 836 C C . ASP A 1 105 ? 6.090 0.498 3.486 1.00 94.00 105 ASP A C 1
ATOM 838 O O . ASP A 1 105 ? 6.559 1.079 2.508 1.00 94.00 105 ASP A O 1
ATOM 842 N N . ALA A 1 106 ? 5.376 -0.624 3.357 1.00 94.94 106 ALA A N 1
ATOM 843 C CA . ALA A 1 106 ? 5.087 -1.241 2.063 1.00 94.94 106 ALA A CA 1
ATOM 844 C C . ALA A 1 106 ? 4.278 -0.304 1.143 1.00 94.94 106 ALA A C 1
ATOM 846 O O . ALA A 1 106 ? 4.590 -0.169 -0.040 1.00 94.94 106 ALA A O 1
ATOM 847 N N . ALA A 1 107 ? 3.276 0.401 1.681 1.00 93.44 107 ALA A N 1
ATOM 848 C CA . ALA A 1 107 ? 2.483 1.364 0.917 1.00 93.44 107 ALA A CA 1
ATOM 849 C C . ALA A 1 107 ? 3.307 2.576 0.452 1.00 93.44 107 ALA A C 1
ATOM 851 O O . ALA A 1 107 ? 3.092 3.083 -0.650 1.00 93.44 107 ALA A O 1
ATOM 852 N N . LYS A 1 108 ? 4.259 3.044 1.269 1.00 95.50 108 LYS A N 1
ATOM 853 C CA . LYS A 1 108 ? 5.211 4.091 0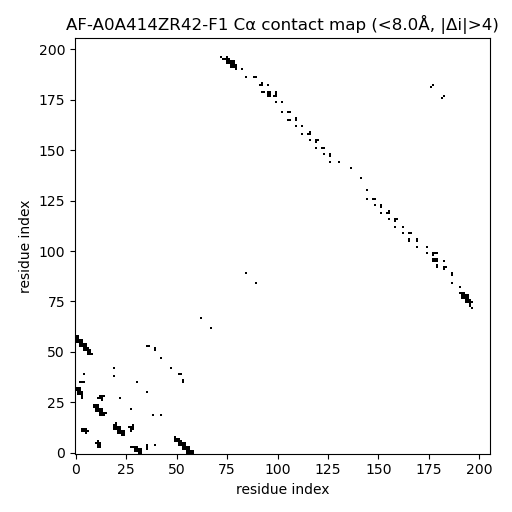.864 1.00 95.50 108 LYS A CA 1
ATOM 854 C C . LYS A 1 108 ? 6.141 3.586 -0.233 1.00 95.50 108 LYS A C 1
ATOM 856 O O . LYS A 1 108 ? 6.240 4.241 -1.267 1.00 95.50 108 LYS A O 1
ATOM 861 N N . ARG A 1 109 ? 6.734 2.401 -0.050 1.00 97.06 109 ARG A N 1
ATOM 862 C CA . ARG A 1 109 ? 7.617 1.782 -1.044 1.00 97.06 109 ARG A CA 1
ATOM 863 C C . ARG A 1 109 ? 6.915 1.605 -2.387 1.00 97.06 109 ARG A C 1
ATOM 865 O O . ARG A 1 109 ? 7.499 1.895 -3.421 1.00 97.06 109 ARG A O 1
ATOM 872 N N . TYR A 1 110 ? 5.642 1.213 -2.384 1.00 96.81 110 TYR A N 1
ATOM 873 C CA . TYR A 1 110 ? 4.855 1.112 -3.612 1.00 96.81 110 TYR A CA 1
ATOM 874 C C . TYR A 1 110 ? 4.778 2.444 -4.380 1.00 96.81 110 TYR A C 1
ATOM 876 O O . TYR A 1 110 ? 4.973 2.468 -5.591 1.00 96.81 110 TYR A O 1
ATOM 884 N N . LYS A 1 111 ? 4.558 3.566 -3.682 1.00 96.81 111 LYS A N 1
ATOM 885 C CA . LYS A 1 111 ? 4.534 4.904 -4.303 1.00 96.81 111 LYS A CA 1
ATOM 886 C C . LYS A 1 111 ? 5.902 5.321 -4.841 1.00 96.81 111 LYS A C 1
ATOM 888 O O . LYS A 1 111 ? 5.986 5.944 -5.894 1.00 96.81 111 LYS A O 1
ATOM 893 N N . GLU A 1 112 ? 6.976 4.988 -4.130 1.00 98.00 112 GLU A N 1
ATOM 894 C CA . GLU A 1 112 ? 8.344 5.220 -4.612 1.00 98.00 112 GLU A CA 1
ATOM 895 C C . GLU A 1 112 ? 8.613 4.429 -5.897 1.00 98.00 112 GLU A C 1
ATOM 897 O O . GLU A 1 112 ? 9.113 4.989 -6.871 1.00 98.00 112 GLU A O 1
ATOM 902 N N . LEU A 1 113 ? 8.194 3.162 -5.938 1.00 98.25 113 LEU A N 1
ATOM 903 C CA . LEU A 1 113 ? 8.305 2.311 -7.121 1.00 98.25 113 LEU A CA 1
ATOM 904 C C . LEU A 1 113 ? 7.534 2.866 -8.323 1.00 98.25 113 LEU A C 1
ATOM 906 O O . LEU A 1 113 ? 8.028 2.766 -9.442 1.00 98.25 113 LEU A O 1
ATOM 910 N N . GLU A 1 114 ? 6.365 3.485 -8.130 1.00 97.94 114 GLU A N 1
ATOM 911 C CA . GLU A 1 114 ? 5.640 4.163 -9.219 1.00 97.94 114 GLU A CA 1
ATOM 912 C C . GLU A 1 114 ? 6.462 5.308 -9.829 1.00 97.94 114 GLU A C 1
ATOM 914 O O . GLU A 1 114 ? 6.513 5.461 -11.053 1.00 97.94 114 GLU A O 1
ATOM 919 N N . ILE A 1 115 ? 7.142 6.089 -8.984 1.00 98.38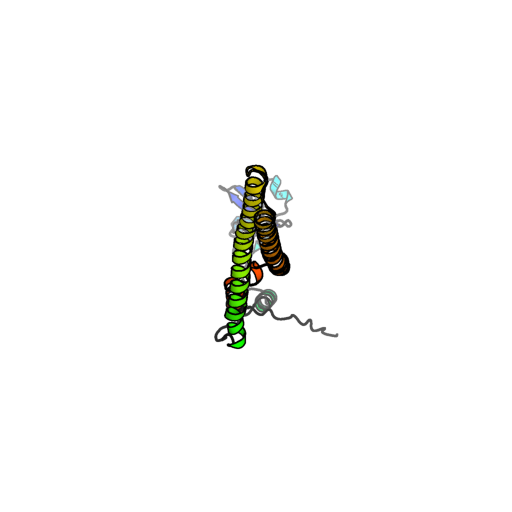 115 ILE A N 1
ATOM 920 C CA . ILE A 1 115 ? 8.013 7.188 -9.416 1.00 98.38 115 ILE A CA 1
ATOM 921 C C . ILE A 1 115 ? 9.238 6.635 -10.157 1.00 98.38 115 ILE A C 1
ATOM 923 O O . ILE A 1 115 ? 9.561 7.101 -11.251 1.00 98.38 115 ILE A O 1
ATOM 927 N N . GLU A 1 116 ? 9.900 5.620 -9.595 1.00 98.38 116 GLU A N 1
ATOM 928 C CA . GLU A 1 1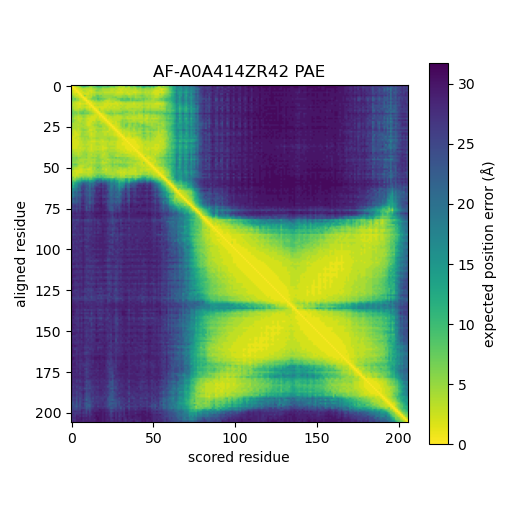16 ? 11.053 4.954 -10.214 1.00 98.38 116 GLU A CA 1
ATOM 929 C C . GLU A 1 116 ? 10.683 4.307 -11.559 1.00 98.38 116 GLU A C 1
ATOM 931 O O . GLU A 1 116 ? 11.443 4.397 -12.525 1.00 98.38 116 GLU A O 1
ATOM 936 N N . LEU A 1 117 ? 9.497 3.697 -11.654 1.00 98.25 117 LEU A N 1
ATOM 937 C CA . LEU A 1 117 ? 8.989 3.085 -12.879 1.00 98.25 117 LEU A CA 1
ATOM 938 C C . LEU A 1 117 ? 8.767 4.131 -13.972 1.00 98.25 117 LEU A C 1
ATOM 940 O O . LEU A 1 117 ? 9.179 3.915 -15.114 1.00 98.25 117 LEU A O 1
ATOM 944 N N . LYS A 1 118 ? 8.149 5.265 -13.618 1.00 98.31 118 LYS A N 1
ATOM 945 C CA . LYS A 1 118 ? 7.940 6.383 -14.542 1.00 98.31 118 LYS A CA 1
ATOM 946 C C . LYS A 1 118 ? 9.273 6.901 -15.072 1.00 98.31 118 LYS A C 1
ATOM 948 O O . LYS A 1 118 ? 9.440 7.009 -16.283 1.00 98.31 118 LYS A O 1
ATOM 953 N N . ARG A 1 119 ? 10.241 7.126 -14.182 1.00 98.31 119 ARG A N 1
ATOM 954 C CA . ARG A 1 119 ? 11.595 7.543 -14.558 1.00 98.31 119 ARG A CA 1
ATOM 955 C C . ARG A 1 119 ? 12.273 6.526 -15.478 1.00 98.31 119 ARG A C 1
ATOM 957 O O . ARG A 1 119 ? 12.885 6.911 -16.464 1.00 98.31 119 ARG A O 1
ATOM 964 N N . ALA A 1 120 ? 12.141 5.228 -15.204 1.00 98.25 120 ALA A N 1
ATOM 965 C CA . ALA A 1 120 ? 12.702 4.191 -16.069 1.00 98.25 120 ALA A CA 1
ATOM 966 C C . ALA A 1 120 ? 12.067 4.180 -17.472 1.00 98.25 120 ALA A C 1
ATOM 968 O O . ALA A 1 120 ? 12.720 3.777 -18.438 1.00 98.25 120 ALA A O 1
ATOM 969 N N . ASP A 1 121 ? 10.801 4.579 -17.603 1.00 97.88 121 ASP A N 1
ATOM 970 C CA . ASP A 1 121 ? 10.136 4.732 -18.897 1.00 97.88 121 ASP A CA 1
ATOM 971 C C . ASP A 1 121 ? 10.546 6.033 -19.613 1.00 97.88 121 ASP A C 1
ATOM 973 O O . ASP A 1 121 ? 10.797 5.983 -20.816 1.00 97.88 121 ASP A O 1
ATOM 977 N N . GLU A 1 122 ? 10.740 7.141 -18.892 1.00 98.38 122 GLU A N 1
ATOM 978 C CA . GLU A 1 122 ? 11.331 8.384 -19.424 1.00 98.38 122 GLU A CA 1
ATOM 979 C C . GLU A 1 122 ? 12.766 8.155 -19.931 1.00 98.38 122 GLU A C 1
ATOM 981 O O . GLU A 1 122 ? 13.075 8.466 -21.077 1.00 98.38 122 GLU A O 1
ATOM 986 N N . GLU A 1 123 ? 13.613 7.478 -19.151 1.00 98.06 123 GLU A N 1
ATOM 987 C CA . GLU A 1 123 ? 14.984 7.132 -19.553 1.00 98.06 123 GLU A CA 1
ATOM 988 C C . GLU A 1 123 ? 15.030 6.257 -20.815 1.00 98.06 123 GLU A C 1
ATOM 990 O O . GLU A 1 123 ? 15.976 6.342 -21.599 1.00 98.06 123 GLU A O 1
ATOM 995 N N . LEU A 1 124 ? 14.035 5.385 -21.029 1.00 98.12 124 LEU A N 1
ATOM 996 C CA . LEU A 1 124 ? 13.960 4.621 -22.275 1.00 98.12 124 LEU A CA 1
ATOM 997 C C . LEU A 1 124 ? 13.667 5.547 -23.456 1.00 98.12 124 LEU A C 1
ATOM 999 O O . LEU A 1 124 ? 14.289 5.390 -24.502 1.00 98.12 124 LEU A O 1
ATOM 1003 N N . ILE A 1 125 ? 12.718 6.467 -23.292 1.00 98.12 125 ILE A N 1
ATOM 1004 C CA . ILE A 1 125 ? 12.354 7.442 -24.322 1.00 98.12 125 ILE A CA 1
ATOM 1005 C C . ILE A 1 125 ? 13.572 8.298 -24.681 1.00 98.12 125 ILE A C 1
ATOM 1007 O O . ILE A 1 125 ? 13.859 8.459 -25.862 1.00 98.12 125 ILE A O 1
ATOM 1011 N N . ASP A 1 126 ? 14.344 8.742 -23.691 1.00 98.06 126 ASP A N 1
ATOM 1012 C CA . ASP A 1 126 ? 15.584 9.488 -23.921 1.00 98.06 126 ASP A CA 1
ATOM 1013 C C . ASP A 1 126 ? 16.593 8.680 -24.746 1.00 98.06 126 ASP A C 1
ATOM 1015 O O . ASP A 1 126 ? 17.117 9.181 -25.738 1.00 98.06 126 ASP A O 1
ATOM 1019 N N . ILE A 1 127 ? 16.810 7.399 -24.414 1.00 96.75 127 ILE A N 1
ATOM 1020 C CA . ILE A 1 127 ? 17.690 6.523 -25.207 1.00 96.75 127 ILE A CA 1
ATOM 1021 C C . ILE A 1 127 ? 17.190 6.395 -26.655 1.00 96.75 127 ILE A C 1
ATOM 1023 O O . ILE A 1 127 ? 17.998 6.330 -27.579 1.00 96.75 127 ILE A O 1
ATOM 1027 N N . LEU A 1 128 ? 15.874 6.336 -26.870 1.00 96.50 128 LEU A N 1
ATOM 1028 C CA . LEU A 1 128 ? 15.299 6.242 -28.212 1.00 96.50 128 LEU A CA 1
ATOM 1029 C C . LEU A 1 128 ? 15.461 7.549 -28.996 1.00 96.50 128 LEU A C 1
ATOM 1031 O O . LEU A 1 128 ? 15.829 7.492 -30.166 1.00 96.50 128 LEU A O 1
ATOM 1035 N N . HIS A 1 129 ? 15.262 8.703 -28.358 1.00 97.44 129 HIS A N 1
ATOM 1036 C CA . HIS A 1 129 ? 15.514 10.002 -28.981 1.00 97.44 129 HIS A CA 1
ATOM 1037 C C . HIS A 1 129 ? 16.993 10.189 -29.329 1.00 97.44 129 HIS A C 1
ATOM 1039 O O . HIS A 1 129 ? 17.306 10.706 -30.396 1.00 97.44 129 HIS A O 1
ATOM 1045 N N . GLU A 1 130 ? 17.917 9.739 -28.476 1.00 95.12 130 GLU A N 1
ATOM 1046 C CA . GLU A 1 130 ? 19.347 9.747 -28.804 1.00 95.12 130 GLU A CA 1
ATOM 1047 C C . GLU A 1 130 ? 19.630 8.933 -30.077 1.00 95.12 130 GLU A C 1
ATOM 1049 O O . GLU A 1 130 ? 20.349 9.399 -30.957 1.00 95.12 130 GLU A O 1
ATOM 1054 N N . VAL A 1 131 ? 19.020 7.751 -30.216 1.00 93.88 131 VAL A N 1
ATOM 1055 C CA . VAL A 1 131 ? 19.158 6.911 -31.419 1.00 93.88 131 VAL A CA 1
ATOM 1056 C C . VAL A 1 131 ? 18.535 7.563 -32.659 1.00 93.88 131 VAL A C 1
ATOM 1058 O O . VAL A 1 131 ? 19.064 7.397 -33.755 1.00 93.88 131 VAL A O 1
ATOM 1061 N N . GLU A 1 132 ? 17.422 8.283 -32.509 1.00 94.81 132 GLU A N 1
ATOM 1062 C CA . GLU A 1 132 ? 16.734 8.974 -33.608 1.00 94.81 132 GLU A CA 1
ATOM 1063 C C . GLU A 1 132 ? 17.510 10.199 -34.114 1.00 94.81 132 GLU A C 1
ATOM 1065 O O . GLU A 1 132 ? 17.589 10.431 -35.321 1.00 94.81 132 GLU A O 1
ATOM 1070 N N . LEU A 1 133 ? 18.067 10.992 -33.195 1.00 94.31 133 LEU A N 1
ATOM 1071 C CA . LEU A 1 133 ? 18.702 12.272 -33.507 1.00 94.31 133 LEU A CA 1
ATOM 1072 C C . LEU A 1 133 ? 20.176 12.131 -33.911 1.00 94.31 133 LEU A C 1
ATOM 1074 O O . LEU A 1 133 ? 20.713 13.004 -34.601 1.00 94.31 133 LEU A O 1
ATOM 1078 N N . GLU A 1 134 ? 20.858 11.066 -33.479 1.00 89.81 134 GLU A N 1
ATOM 1079 C CA . GLU A 1 134 ? 22.239 10.812 -33.878 1.00 89.81 134 GLU A CA 1
ATOM 1080 C C . GLU A 1 134 ? 22.354 10.371 -35.349 1.00 89.81 134 GLU A C 1
ATOM 1082 O O . GLU A 1 134 ? 21.484 9.731 -35.938 1.00 89.81 134 GLU A O 1
ATOM 1087 N N . LYS A 1 135 ? 23.495 10.699 -35.968 1.00 89.50 135 LYS A N 1
ATOM 1088 C CA . LYS A 1 135 ? 23.857 10.160 -37.288 1.00 89.50 135 LYS A CA 1
ATOM 1089 C C . LYS A 1 135 ? 24.057 8.640 -37.194 1.00 89.50 135 LYS A C 1
ATOM 1091 O O . LYS A 1 135 ? 24.402 8.160 -36.117 1.00 89.50 135 LYS A O 1
ATOM 1096 N N . PRO A 1 136 ? 23.956 7.894 -38.314 1.00 88.81 136 PRO A N 1
ATOM 1097 C CA . PRO A 1 136 ? 24.227 6.460 -38.330 1.00 88.81 136 PRO A CA 1
ATOM 1098 C C . PRO A 1 136 ? 25.527 6.117 -37.600 1.00 88.81 136 PRO A C 1
ATOM 1100 O O . PRO A 1 136 ? 26.602 6.618 -37.942 1.00 88.81 136 PRO A O 1
ATOM 1103 N N . VAL A 1 137 ? 25.400 5.300 -36.558 1.00 89.25 137 VAL A N 1
ATOM 1104 C CA . VAL A 1 137 ? 26.496 4.968 -35.651 1.00 89.25 137 VAL A CA 1
ATOM 1105 C C . VAL A 1 137 ? 27.228 3.703 -36.083 1.00 89.25 137 VAL A C 1
ATOM 1107 O O . VAL A 1 137 ? 26.673 2.834 -36.755 1.00 89.25 137 VAL A O 1
ATOM 1110 N N . ASP A 1 138 ? 28.489 3.585 -35.670 1.00 93.44 138 ASP A N 1
ATOM 1111 C CA . ASP A 1 138 ? 29.249 2.347 -35.815 1.00 93.44 138 ASP A CA 1
ATOM 1112 C C . ASP A 1 138 ? 28.687 1.211 -34.934 1.00 93.44 138 ASP A C 1
ATOM 1114 O O . ASP A 1 138 ? 27.843 1.404 -34.050 1.00 93.44 138 ASP A O 1
ATOM 1118 N N . LEU A 1 139 ? 29.181 -0.007 -35.171 1.00 94.31 139 LEU A N 1
ATOM 1119 C CA . LEU A 1 139 ? 28.725 -1.207 -34.470 1.00 94.31 139 LEU A CA 1
ATOM 1120 C C . LEU A 1 139 ? 28.942 -1.131 -32.948 1.00 94.31 139 LEU A C 1
ATOM 1122 O O . LEU A 1 139 ? 28.129 -1.651 -32.182 1.00 94.31 139 LEU A O 1
ATOM 1126 N N . TYR A 1 140 ? 30.023 -0.490 -32.498 1.00 94.50 140 TYR A N 1
ATOM 1127 C CA . TYR A 1 140 ? 30.346 -0.386 -31.078 1.00 94.50 140 TYR A CA 1
ATOM 1128 C C . TYR A 1 140 ? 29.363 0.539 -30.353 1.00 94.50 140 TYR A C 1
ATOM 1130 O O . TYR A 1 140 ? 28.803 0.162 -29.321 1.00 94.50 140 TYR A O 1
ATOM 1138 N N . ARG A 1 141 ? 29.069 1.711 -30.925 1.00 92.75 141 ARG A N 1
ATOM 1139 C CA . ARG A 1 141 ? 28.018 2.612 -30.432 1.00 92.75 141 ARG A CA 1
ATOM 1140 C C . ARG A 1 141 ? 26.640 1.958 -30.465 1.00 92.75 141 ARG A C 1
ATOM 1142 O O . ARG A 1 141 ? 25.914 2.038 -29.475 1.00 92.75 141 ARG A O 1
ATOM 1149 N N . GLY A 1 142 ? 26.312 1.227 -31.532 1.00 94.75 142 GLY A N 1
ATOM 1150 C CA . GLY A 1 142 ? 25.081 0.432 -31.597 1.00 94.75 142 GLY A CA 1
ATOM 1151 C C . GLY A 1 142 ? 24.966 -0.577 -30.443 1.00 94.75 142 GLY A C 1
ATOM 1152 O O . GLY A 1 142 ? 23.920 -0.689 -29.799 1.00 94.75 142 GLY A O 1
ATOM 1153 N N . TRP A 1 143 ? 26.063 -1.262 -30.105 1.00 96.62 143 TRP A N 1
ATOM 1154 C CA . TRP A 1 143 ? 26.113 -2.168 -28.954 1.00 96.62 143 TRP A CA 1
ATOM 1155 C C . TRP A 1 143 ? 25.919 -1.447 -27.610 1.00 96.62 143 TRP A C 1
ATOM 1157 O O . TRP A 1 143 ? 25.247 -1.985 -26.723 1.00 96.62 143 TRP A O 1
ATOM 1167 N N . ILE A 1 144 ? 26.446 -0.226 -27.450 1.00 96.12 144 ILE A N 1
ATOM 1168 C CA . ILE A 1 144 ? 26.224 0.594 -26.247 1.00 96.12 144 ILE A CA 1
ATOM 1169 C C . ILE A 1 144 ? 24.732 0.900 -26.072 1.00 96.12 144 ILE A C 1
ATOM 1171 O O . ILE A 1 144 ? 24.198 0.671 -24.983 1.00 96.12 144 ILE A O 1
ATOM 1175 N N . PHE A 1 145 ? 24.045 1.355 -27.125 1.00 95.81 145 PHE A N 1
ATOM 1176 C CA . PHE A 1 145 ? 22.601 1.613 -27.074 1.00 95.81 145 PHE A CA 1
ATOM 1177 C C . PHE A 1 145 ? 21.812 0.356 -26.715 1.00 95.81 145 PHE A C 1
ATOM 1179 O O . PHE A 1 145 ? 21.015 0.374 -25.775 1.00 95.81 145 PHE A O 1
ATOM 1186 N N . TYR A 1 146 ? 22.104 -0.771 -27.369 1.00 96.50 146 TYR A N 1
ATOM 1187 C CA . TYR A 1 146 ? 21.502 -2.060 -27.023 1.00 96.50 146 TYR A CA 1
ATOM 1188 C C . TYR A 1 146 ? 21.695 -2.405 -25.539 1.00 96.50 146 TYR A C 1
ATOM 1190 O O . TYR A 1 146 ? 20.745 -2.793 -24.851 1.00 96.50 146 TYR A O 1
ATOM 1198 N N . LYS A 1 147 ? 22.916 -2.248 -25.014 1.00 98.06 147 LYS A N 1
ATOM 1199 C CA . LYS A 1 147 ? 23.225 -2.547 -23.612 1.00 98.06 147 LYS A CA 1
ATOM 1200 C C . LYS A 1 147 ? 22.459 -1.626 -22.661 1.00 98.06 147 LYS A C 1
ATOM 1202 O O . LYS A 1 147 ? 21.938 -2.117 -21.654 1.00 98.06 147 LYS A O 1
ATOM 1207 N N . ARG A 1 148 ? 22.348 -0.332 -22.978 1.00 98.12 148 ARG A N 1
ATOM 1208 C CA . ARG A 1 148 ? 21.569 0.651 -22.204 1.00 98.12 148 ARG A CA 1
ATOM 1209 C C . ARG A 1 148 ? 20.088 0.289 -22.176 1.00 98.12 148 ARG A C 1
ATOM 1211 O O . ARG A 1 148 ? 19.544 0.117 -21.087 1.00 98.12 148 ARG A O 1
ATOM 1218 N N . ILE A 1 149 ? 19.477 0.039 -23.337 1.00 98.25 149 ILE A N 1
ATOM 1219 C CA . ILE A 1 149 ? 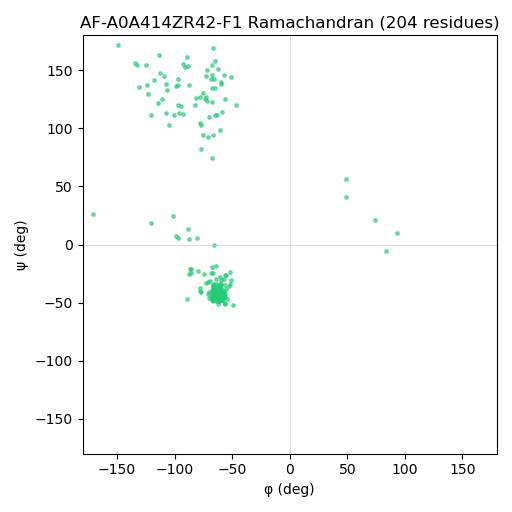18.076 -0.402 -23.446 1.00 98.25 149 ILE A CA 1
ATOM 1220 C C . ILE A 1 149 ? 17.858 -1.678 -22.629 1.00 98.25 149 ILE A C 1
ATOM 1222 O O . ILE A 1 149 ? 16.956 -1.744 -21.795 1.00 98.25 149 ILE A O 1
ATOM 1226 N N . ARG A 1 150 ? 18.711 -2.695 -22.805 1.00 98.19 150 ARG A N 1
ATOM 1227 C CA . ARG A 1 150 ? 18.588 -3.968 -22.079 1.00 98.19 150 ARG A CA 1
ATOM 1228 C C . ARG A 1 150 ? 18.673 -3.776 -20.566 1.00 98.19 150 ARG A C 1
ATOM 1230 O O . ARG A 1 150 ? 17.930 -4.423 -19.832 1.00 98.19 150 ARG A O 1
ATOM 1237 N N . THR A 1 151 ? 19.575 -2.917 -20.102 1.00 98.31 151 THR A N 1
ATOM 1238 C CA . THR A 1 151 ? 19.761 -2.628 -18.673 1.00 98.31 151 THR A CA 1
ATOM 1239 C C . THR A 1 151 ? 18.539 -1.922 -18.106 1.00 98.31 151 THR A C 1
ATOM 1241 O O . THR A 1 151 ? 17.977 -2.380 -17.114 1.00 98.31 151 THR A O 1
ATOM 1244 N N . ASN A 1 152 ? 18.055 -0.891 -18.795 1.00 98.44 152 ASN A N 1
ATOM 1245 C CA . ASN A 1 152 ? 16.850 -0.167 -18.421 1.00 98.44 152 ASN A CA 1
ATOM 1246 C C . ASN A 1 152 ? 15.612 -1.096 -18.383 1.00 98.44 152 ASN A C 1
ATOM 1248 O O . ASN A 1 152 ? 14.860 -1.090 -17.410 1.00 98.44 152 ASN A O 1
ATOM 1252 N N . ARG A 1 153 ? 15.432 -1.984 -19.373 1.00 98.31 153 ARG A N 1
ATOM 1253 C CA . ARG A 1 153 ? 14.309 -2.943 -19.396 1.00 98.31 153 ARG A CA 1
ATOM 1254 C C . ARG A 1 153 ? 14.401 -4.025 -18.322 1.00 98.31 153 ARG A C 1
ATOM 1256 O O . ARG A 1 153 ? 13.362 -4.475 -17.840 1.00 98.31 153 ARG A O 1
ATOM 1263 N N . LYS A 1 154 ? 15.610 -4.435 -17.926 1.00 98.38 154 LYS A N 1
ATOM 1264 C CA . LYS A 1 154 ? 15.809 -5.306 -16.756 1.00 98.38 154 LYS A CA 1
ATOM 1265 C C . LYS A 1 154 ? 15.459 -4.579 -15.461 1.00 98.38 154 LYS A C 1
ATOM 1267 O O . LYS A 1 154 ? 14.707 -5.133 -14.671 1.00 98.38 154 LYS A O 1
ATOM 1272 N N . ASN A 1 155 ? 15.934 -3.345 -15.288 1.00 98.31 155 ASN A N 1
ATOM 1273 C CA . ASN A 1 155 ? 15.605 -2.530 -14.120 1.00 98.31 155 ASN A CA 1
ATOM 1274 C C . ASN A 1 155 ? 14.087 -2.370 -13.977 1.00 98.31 155 ASN A C 1
ATOM 1276 O O . ASN A 1 155 ? 13.513 -2.738 -12.960 1.00 98.31 155 ASN A O 1
ATOM 1280 N N . ARG A 1 156 ? 13.411 -1.958 -15.056 1.00 98.31 156 ARG A N 1
ATOM 1281 C CA . ARG A 1 156 ? 11.952 -1.834 -15.080 1.00 98.31 156 ARG A CA 1
ATOM 1282 C C . ARG A 1 156 ? 11.226 -3.124 -14.698 1.00 98.31 156 ARG A C 1
ATOM 1284 O O . ARG A 1 156 ? 10.182 -3.068 -14.057 1.00 98.31 156 ARG A O 1
ATOM 1291 N N . ARG A 1 157 ? 11.736 -4.281 -15.131 1.00 98.44 157 ARG A N 1
ATOM 1292 C CA . ARG A 1 157 ? 11.151 -5.578 -14.774 1.00 98.44 157 ARG A CA 1
ATOM 1293 C C . ARG A 1 157 ? 11.254 -5.824 -13.275 1.00 98.44 157 ARG A C 1
ATOM 1295 O O . ARG A 1 157 ? 10.230 -6.087 -12.672 1.00 98.44 157 ARG A O 1
ATOM 1302 N N . ASN A 1 158 ? 12.429 -5.616 -12.686 1.00 98.25 158 ASN A N 1
ATOM 1303 C CA . ASN A 1 158 ? 12.622 -5.758 -11.243 1.00 98.25 158 ASN A CA 1
ATOM 1304 C C . ASN A 1 158 ? 11.683 -4.840 -10.445 1.00 98.25 158 ASN A C 1
ATOM 1306 O O . ASN A 1 158 ? 11.066 -5.296 -9.489 1.00 98.25 158 ASN A O 1
ATOM 1310 N N . LEU A 1 159 ? 11.522 -3.581 -10.877 1.00 98.44 159 LEU A N 1
ATOM 1311 C CA . LEU A 1 159 ? 10.577 -2.644 -10.257 1.00 98.44 159 LEU A CA 1
ATOM 1312 C C . LEU A 1 159 ? 9.144 -3.186 -10.305 1.00 98.44 159 LEU A C 1
ATOM 1314 O O . LEU A 1 159 ? 8.455 -3.213 -9.291 1.00 98.44 159 LEU A O 1
ATOM 1318 N N . LYS A 1 160 ? 8.699 -3.672 -11.471 1.00 97.88 160 LYS A N 1
ATOM 1319 C CA . LYS A 1 160 ? 7.364 -4.269 -11.617 1.00 97.88 160 LYS A CA 1
ATOM 1320 C C . LYS A 1 160 ? 7.186 -5.537 -10.794 1.00 97.88 160 LYS A C 1
ATOM 1322 O O . LYS A 1 160 ? 6.116 -5.725 -10.226 1.00 97.88 160 LYS A O 1
ATOM 1327 N N . ASP A 1 161 ? 8.202 -6.388 -10.744 1.00 98.19 161 ASP A N 1
ATOM 1328 C CA . ASP A 1 161 ? 8.163 -7.626 -9.975 1.00 98.19 161 ASP A CA 1
ATOM 1329 C C . ASP A 1 161 ? 7.975 -7.301 -8.482 1.00 98.19 161 ASP A C 1
ATOM 1331 O O . ASP A 1 161 ? 7.079 -7.853 -7.848 1.00 98.19 161 ASP A O 1
ATOM 1335 N N . GLU A 1 162 ? 8.723 -6.331 -7.938 1.00 97.94 162 GLU A N 1
ATOM 1336 C CA . GLU A 1 162 ? 8.547 -5.850 -6.558 1.00 97.94 162 GLU A CA 1
ATOM 1337 C C . GLU A 1 162 ? 7.147 -5.250 -6.336 1.00 97.94 162 GLU A C 1
ATOM 1339 O O . GLU A 1 162 ? 6.466 -5.602 -5.368 1.00 97.94 162 GLU A O 1
ATOM 1344 N N . MET A 1 163 ? 6.672 -4.403 -7.260 1.00 97.56 163 MET A N 1
ATOM 1345 C CA . MET A 1 163 ? 5.327 -3.819 -7.190 1.00 97.56 163 MET A CA 1
ATOM 1346 C C . MET A 1 163 ? 4.236 -4.891 -7.126 1.00 97.56 163 MET A C 1
ATOM 1348 O O . MET A 1 163 ? 3.313 -4.751 -6.328 1.00 97.56 163 MET A O 1
ATOM 1352 N N . VAL A 1 164 ? 4.334 -5.962 -7.923 1.00 97.19 164 VAL A N 1
ATOM 1353 C CA . VAL A 1 164 ? 3.362 -7.070 -7.911 1.00 97.19 164 VAL A CA 1
ATOM 1354 C C . VAL A 1 164 ? 3.321 -7.742 -6.539 1.00 97.19 164 VAL A C 1
ATOM 1356 O O . VAL A 1 164 ? 2.237 -7.972 -6.006 1.00 97.19 164 VAL A O 1
ATOM 1359 N N . ILE A 1 165 ? 4.483 -8.018 -5.939 1.00 96.38 165 ILE A N 1
ATOM 1360 C CA . ILE A 1 165 ? 4.554 -8.642 -4.611 1.00 96.38 165 ILE A CA 1
ATOM 1361 C C . ILE A 1 165 ? 3.906 -7.753 -3.546 1.00 96.38 165 ILE A C 1
ATOM 1363 O O . ILE A 1 165 ? 3.098 -8.241 -2.755 1.00 96.38 165 ILE A O 1
ATOM 1367 N N . ILE A 1 166 ? 4.214 -6.454 -3.544 1.00 95.56 166 ILE A N 1
ATOM 1368 C CA . ILE A 1 166 ? 3.648 -5.508 -2.575 1.00 95.56 166 ILE A CA 1
ATOM 1369 C C . ILE A 1 166 ? 2.133 -5.348 -2.780 1.00 95.56 166 ILE A C 1
ATOM 1371 O O . ILE A 1 166 ? 1.364 -5.409 -1.818 1.00 95.56 166 ILE A O 1
ATOM 1375 N N . HIS A 1 167 ? 1.692 -5.177 -4.027 1.00 93.94 167 HIS A N 1
ATOM 1376 C CA . HIS A 1 167 ? 0.287 -4.962 -4.370 1.00 93.94 167 HIS A CA 1
ATOM 1377 C C . HIS A 1 167 ? -0.604 -6.124 -3.923 1.00 93.94 167 HIS A C 1
ATOM 1379 O O . HIS A 1 167 ? -1.660 -5.888 -3.339 1.00 93.94 167 HIS A O 1
ATOM 1385 N N . ASN A 1 168 ? -0.144 -7.366 -4.116 1.00 92.25 168 ASN A N 1
ATOM 1386 C CA . ASN A 1 168 ? -0.879 -8.573 -3.727 1.00 92.25 168 ASN A CA 1
ATOM 1387 C C . ASN A 1 168 ? -1.239 -8.612 -2.234 1.00 92.25 168 ASN A C 1
ATOM 1389 O O . ASN A 1 168 ? -2.242 -9.211 -1.863 1.00 92.25 168 ASN A O 1
ATOM 1393 N N . VAL A 1 169 ? -0.428 -7.993 -1.373 1.00 89.06 169 VAL A N 1
ATOM 1394 C CA . VAL A 1 169 ? -0.694 -7.939 0.070 1.00 89.06 169 VAL A CA 1
ATOM 1395 C C . VAL A 1 169 ? -1.537 -6.718 0.423 1.00 89.06 169 VAL A C 1
ATOM 1397 O O . VAL A 1 169 ? -2.510 -6.833 1.161 1.00 89.06 169 VAL A O 1
ATOM 1400 N N . ILE A 1 170 ? -1.181 -5.542 -0.097 1.00 88.44 170 ILE A N 1
ATOM 1401 C CA . ILE A 1 170 ? -1.823 -4.281 0.303 1.00 88.44 170 ILE A CA 1
ATOM 1402 C C . ILE A 1 170 ? -3.294 -4.221 -0.121 1.00 88.44 170 ILE A C 1
ATOM 1404 O O . ILE A 1 170 ? -4.101 -3.661 0.614 1.00 88.44 170 ILE A O 1
ATOM 1408 N N . VAL A 1 171 ? -3.654 -4.789 -1.275 1.00 87.94 171 VAL A N 1
ATOM 1409 C CA . VAL A 1 171 ? -5.041 -4.756 -1.772 1.00 87.94 171 VAL A CA 1
ATOM 1410 C C . VAL A 1 171 ? -5.996 -5.539 -0.874 1.00 87.94 171 VAL A C 1
ATOM 1412 O O . VAL A 1 171 ? -7.119 -5.100 -0.636 1.00 87.94 171 VAL A O 1
ATOM 1415 N N . GLU A 1 172 ? -5.547 -6.675 -0.350 1.00 85.94 172 GLU A N 1
ATOM 1416 C CA . GLU A 1 172 ? -6.380 -7.579 0.447 1.00 85.94 172 GLU A CA 1
ATOM 1417 C C . GLU A 1 172 ? -6.428 -7.184 1.933 1.00 85.94 172 GLU A C 1
ATOM 1419 O O . GLU A 1 172 ? -7.341 -7.570 2.669 1.00 85.94 172 GLU A O 1
ATOM 1424 N N . VAL A 1 173 ? -5.446 -6.408 2.405 1.00 84.38 173 VAL A N 1
ATOM 1425 C CA . VAL A 1 173 ? -5.320 -6.053 3.820 1.00 84.38 173 VAL A CA 1
ATOM 1426 C C . VAL A 1 173 ? -5.948 -4.693 4.111 1.00 84.38 173 VAL A C 1
ATOM 1428 O O . VAL A 1 173 ? -5.431 -3.636 3.760 1.00 84.38 173 VAL A O 1
ATOM 1431 N N . ASP A 1 174 ? -7.030 -4.716 4.886 1.00 81.56 174 ASP A N 1
ATOM 1432 C CA . ASP A 1 174 ? -7.627 -3.509 5.454 1.00 81.56 174 ASP A CA 1
ATOM 1433 C C . ASP A 1 174 ? -6.781 -2.996 6.632 1.00 81.56 174 ASP A C 1
ATOM 1435 O O . ASP A 1 174 ? -6.937 -3.416 7.785 1.00 81.56 174 ASP A O 1
ATOM 1439 N N . THR A 1 175 ? -5.876 -2.065 6.332 1.00 78.38 175 THR A N 1
ATOM 1440 C CA . THR A 1 175 ? -4.950 -1.447 7.294 1.00 78.38 175 THR A CA 1
ATOM 1441 C C . THR A 1 175 ? -5.666 -0.787 8.476 1.00 78.38 175 THR A C 1
ATOM 1443 O O . THR A 1 175 ? -5.131 -0.771 9.584 1.00 78.38 175 THR A O 1
ATOM 1446 N N . THR A 1 176 ? -6.920 -0.348 8.313 1.00 78.75 176 THR A N 1
ATOM 1447 C CA . THR A 1 176 ? -7.719 0.250 9.400 1.00 78.75 176 THR A CA 1
ATOM 1448 C C . THR A 1 176 ? -8.095 -0.754 10.494 1.00 78.75 176 THR A C 1
ATOM 1450 O O . THR A 1 176 ? -8.457 -0.381 11.617 1.00 78.75 176 THR A O 1
ATOM 1453 N N . LYS A 1 177 ? -8.032 -2.056 10.190 1.00 82.88 177 LYS A N 1
ATOM 1454 C CA . LYS A 1 177 ? -8.340 -3.132 11.139 1.00 82.88 177 LYS A CA 1
ATOM 1455 C C . LYS A 1 177 ? -7.144 -3.544 11.988 1.00 82.88 177 LYS A C 1
ATOM 1457 O O . LYS A 1 177 ? -7.367 -4.092 13.064 1.00 82.88 177 LYS A O 1
ATOM 1462 N N . VAL A 1 178 ? -5.925 -3.257 11.540 1.00 84.06 178 VAL A N 1
ATOM 1463 C CA . VAL A 1 178 ? -4.672 -3.668 12.197 1.00 84.06 178 VAL A CA 1
ATOM 1464 C C . VAL A 1 178 ? -4.106 -2.551 13.087 1.00 84.06 178 VAL A C 1
ATOM 1466 O O . VAL A 1 178 ? -3.038 -2.699 13.666 1.00 84.06 178 VAL A O 1
ATOM 1469 N N . SER A 1 179 ? -4.821 -1.433 13.251 1.00 84.88 179 SER A N 1
ATOM 1470 C CA . SER A 1 179 ? -4.268 -0.273 13.950 1.00 84.88 179 SER A CA 1
ATOM 1471 C C . SER A 1 179 ? -4.061 -0.494 15.449 1.00 84.88 179 SER A C 1
ATOM 1473 O O . SER A 1 179 ? -4.886 -1.096 16.162 1.00 84.88 179 SER A O 1
ATOM 1475 N N . LYS A 1 180 ? -2.963 0.073 15.957 1.00 87.00 180 LYS A N 1
ATOM 1476 C CA . LYS A 1 180 ? -2.642 0.087 17.389 1.00 87.00 180 LYS A CA 1
ATOM 1477 C C . LYS A 1 180 ? -3.764 0.731 18.206 1.00 87.00 180 LYS A C 1
ATOM 1479 O O . LYS A 1 180 ? -4.167 0.206 19.244 1.00 87.00 180 LYS A O 1
ATOM 1484 N N . GLU A 1 181 ? -4.334 1.824 17.702 1.00 87.38 181 GLU A N 1
ATOM 1485 C CA . GLU A 1 181 ? -5.429 2.562 18.342 1.00 87.38 181 GLU A CA 1
ATOM 1486 C C . GLU A 1 181 ? -6.689 1.712 18.523 1.00 87.38 181 GLU A C 1
ATOM 1488 O O . GLU A 1 181 ? -7.317 1.716 19.587 1.00 87.38 181 GLU A O 1
ATOM 1493 N N . ARG A 1 182 ? -7.059 0.940 17.496 1.00 87.62 182 ARG A N 1
ATOM 1494 C CA . ARG A 1 182 ? -8.215 0.044 17.550 1.00 87.62 182 ARG A CA 1
ATOM 1495 C C . ARG A 1 182 ? -8.007 -1.056 18.583 1.00 87.62 182 ARG A C 1
ATOM 1497 O O . ARG A 1 182 ? -8.921 -1.342 19.360 1.00 87.62 182 ARG A O 1
ATOM 1504 N N . THR A 1 183 ? -6.812 -1.638 18.613 1.00 88.19 183 THR A N 1
ATOM 1505 C CA . THR A 1 183 ? -6.435 -2.664 19.594 1.00 88.19 183 THR A CA 1
ATOM 1506 C C . THR A 1 183 ? -6.479 -2.098 21.012 1.00 88.19 183 THR A C 1
ATOM 1508 O O . THR A 1 183 ? -7.103 -2.689 21.896 1.00 88.19 183 THR A O 1
ATOM 1511 N N . GLN A 1 184 ? -5.932 -0.897 21.218 1.00 89.81 184 GLN A N 1
ATOM 1512 C CA . GLN A 1 184 ? -5.999 -0.198 22.498 1.00 89.81 184 GLN A CA 1
ATOM 1513 C C . GLN A 1 184 ? -7.447 0.067 22.925 1.00 89.81 184 GLN A C 1
ATOM 1515 O O . GLN A 1 184 ? -7.805 -0.159 24.078 1.00 89.81 184 GLN A O 1
ATOM 1520 N N . LYS A 1 185 ? -8.316 0.494 22.002 1.00 90.44 185 LYS A N 1
ATOM 1521 C CA . LYS A 1 185 ? -9.740 0.719 22.283 1.00 90.44 185 LYS A CA 1
ATOM 1522 C C . LYS A 1 185 ? -10.457 -0.569 22.693 1.00 90.44 185 LYS A C 1
ATOM 1524 O O . LYS A 1 185 ? -11.271 -0.541 23.615 1.00 90.44 185 LYS A O 1
ATOM 1529 N N . ALA A 1 186 ? -10.152 -1.692 22.043 1.00 89.38 186 ALA A N 1
ATOM 1530 C CA . ALA A 1 186 ? -10.707 -2.994 22.408 1.00 89.38 186 ALA A CA 1
ATOM 1531 C C . ALA A 1 186 ? -10.258 -3.430 23.812 1.00 89.38 186 ALA A C 1
ATOM 1533 O O . ALA A 1 186 ? -11.085 -3.890 24.601 1.00 89.38 186 ALA A O 1
ATOM 1534 N N . ILE A 1 187 ? -8.981 -3.212 24.146 1.00 87.94 187 ILE A N 1
ATOM 1535 C CA . ILE A 1 187 ? -8.428 -3.476 25.481 1.00 87.94 187 ILE A CA 1
ATOM 1536 C C . ILE A 1 187 ? -9.072 -2.565 26.526 1.00 87.94 187 ILE A C 1
ATOM 1538 O O . ILE A 1 187 ? -9.505 -3.040 27.573 1.00 87.94 187 ILE A O 1
ATOM 1542 N N . ASN A 1 188 ? -9.246 -1.281 26.216 1.00 87.50 188 ASN A N 1
ATOM 1543 C CA . ASN A 1 188 ? -9.936 -0.342 27.096 1.00 87.50 188 ASN A CA 1
ATOM 1544 C C . ASN A 1 188 ? -11.398 -0.767 27.341 1.00 87.50 188 ASN A C 1
ATOM 1546 O O . ASN A 1 188 ? -11.924 -0.634 28.446 1.00 87.50 188 ASN A O 1
ATOM 1550 N N . GLY A 1 189 ? -12.046 -1.348 26.328 1.00 86.00 189 GLY A N 1
ATOM 1551 C CA . GLY A 1 189 ? -13.387 -1.917 26.439 1.00 86.00 189 GLY A CA 1
ATOM 1552 C C . GLY A 1 189 ? -13.492 -3.055 27.458 1.00 86.00 189 GLY A C 1
ATOM 1553 O O . GLY A 1 189 ? -14.555 -3.210 28.065 1.00 86.00 189 GLY A O 1
ATOM 1554 N N . LEU A 1 190 ? -12.404 -3.798 27.710 1.00 86.75 190 LEU A N 1
ATOM 1555 C CA . LEU A 1 190 ? -12.358 -4.865 28.719 1.00 86.75 190 LEU A CA 1
ATOM 1556 C C . LEU A 1 190 ? -12.690 -4.330 30.115 1.00 86.75 190 LEU A C 1
ATOM 1558 O O . LEU A 1 190 ? -13.440 -4.980 30.836 1.00 86.75 190 LEU A O 1
ATOM 1562 N N . PHE A 1 191 ? -12.212 -3.125 30.450 1.00 83.75 191 PHE A N 1
ATOM 1563 C CA . PHE A 1 191 ? -12.461 -2.484 31.746 1.00 83.75 191 PHE A CA 1
ATOM 1564 C C . PHE A 1 191 ? -13.924 -2.099 31.969 1.00 83.75 191 PHE A C 1
ATOM 1566 O O . PHE A 1 191 ? -14.378 -1.996 33.101 1.00 83.75 191 PHE A O 1
ATOM 1573 N N . SER A 1 192 ? -14.675 -1.896 30.888 1.00 81.69 192 SER A N 1
ATOM 1574 C CA . SER A 1 192 ? -16.071 -1.445 30.930 1.00 81.69 192 SER A CA 1
ATOM 1575 C C . SER A 1 192 ? -17.097 -2.574 30.784 1.00 81.69 192 SER A C 1
ATOM 1577 O O . SER A 1 192 ? -18.296 -2.306 30.632 1.00 81.69 192 SER A O 1
ATOM 1579 N N . ARG A 1 193 ? -16.644 -3.837 30.785 1.00 79.81 193 ARG A N 1
ATOM 1580 C CA . ARG A 1 193 ? -17.503 -5.003 30.562 1.00 79.81 193 ARG A CA 1
ATOM 1581 C C . ARG A 1 193 ? -18.602 -5.081 31.623 1.00 79.81 193 ARG A C 1
ATOM 1583 O O . ARG A 1 193 ? -18.407 -4.808 32.802 1.00 79.81 193 ARG A O 1
ATOM 1590 N N . LYS A 1 194 ? -19.802 -5.453 31.181 1.00 81.19 194 LYS A N 1
ATOM 1591 C CA . LYS A 1 194 ? -20.957 -5.678 32.054 1.00 81.19 194 LYS A CA 1
ATOM 1592 C C . LYS A 1 194 ? -21.448 -7.091 31.835 1.00 81.19 194 LYS A C 1
ATOM 1594 O O . LYS A 1 194 ? -21.681 -7.485 30.693 1.00 81.19 194 LYS A O 1
ATOM 1599 N N . TYR A 1 195 ? -21.636 -7.828 32.920 1.00 78.25 195 TYR A N 1
ATOM 1600 C CA . TYR A 1 195 ? -22.259 -9.139 32.850 1.00 78.25 195 TYR A CA 1
ATOM 1601 C C . TYR A 1 195 ? -23.780 -8.997 32.942 1.00 78.25 195 TYR A C 1
ATOM 1603 O O . TYR A 1 195 ? -24.301 -8.216 33.744 1.00 78.25 195 TYR A O 1
ATOM 1611 N N . ARG A 1 196 ? -24.494 -9.749 32.102 1.00 74.69 196 ARG A N 1
ATOM 1612 C CA . ARG A 1 196 ? -25.941 -9.946 32.211 1.00 74.69 196 ARG A CA 1
ATOM 1613 C C . ARG A 1 196 ? -26.178 -11.393 32.608 1.00 74.69 196 ARG A C 1
ATOM 1615 O O . ARG A 1 196 ? -25.703 -12.296 31.924 1.00 74.69 196 ARG A O 1
ATOM 1622 N N . TYR A 1 197 ? -26.905 -11.587 33.701 1.00 77.12 197 TYR A N 1
ATOM 1623 C CA . TYR A 1 197 ? -27.301 -12.912 34.155 1.00 77.12 197 TYR A CA 1
ATOM 1624 C C . TYR A 1 197 ? -28.141 -13.622 33.090 1.00 77.12 197 TYR A C 1
ATOM 1626 O O . TYR A 1 197 ? -29.005 -13.011 32.459 1.00 77.12 197 TYR A O 1
ATOM 1634 N N . ARG A 1 198 ? -27.872 -14.916 32.894 1.00 79.12 198 ARG A N 1
ATOM 1635 C CA . ARG A 1 198 ? -28.731 -15.799 32.100 1.00 79.12 198 ARG A CA 1
ATOM 1636 C C . ARG A 1 198 ? -29.963 -16.131 32.944 1.00 79.12 198 ARG A C 1
ATOM 1638 O O . ARG A 1 198 ? -29.810 -16.486 34.109 1.00 79.12 198 ARG A O 1
ATOM 1645 N N . ILE A 1 199 ? -31.158 -15.984 32.378 1.00 77.62 199 ILE A N 1
ATOM 1646 C CA . ILE A 1 199 ? -32.411 -16.379 33.033 1.00 77.62 199 ILE A CA 1
ATOM 1647 C C . ILE A 1 199 ? -32.568 -17.882 32.792 1.00 77.62 199 ILE A C 1
ATOM 1649 O O . ILE A 1 199 ? -32.573 -18.309 31.641 1.00 77.62 199 ILE A O 1
ATOM 1653 N N . VAL A 1 200 ? -32.629 -18.672 33.862 1.00 72.50 200 VAL A N 1
ATOM 1654 C CA . VAL A 1 200 ? -32.989 -20.093 33.797 1.00 72.50 200 VAL A CA 1
ATOM 1655 C C . VAL A 1 200 ? -34.452 -20.169 34.211 1.00 72.50 200 VAL A C 1
ATOM 1657 O O . VAL A 1 200 ? -34.775 -19.852 35.355 1.00 72.50 200 VAL A O 1
ATOM 1660 N N . GLU A 1 201 ? -35.335 -20.504 33.274 1.00 68.44 201 GLU A N 1
ATOM 1661 C CA . GLU A 1 201 ? -36.727 -20.813 33.596 1.00 68.44 201 GLU A CA 1
ATOM 1662 C C . GLU A 1 201 ? -36.730 -22.153 34.331 1.00 68.44 201 GLU A C 1
ATOM 1664 O O . GLU A 1 201 ? -36.377 -23.187 33.770 1.00 68.44 201 GLU A O 1
ATOM 1669 N N . VAL A 1 202 ? -37.026 -22.117 35.629 1.00 56.78 202 VAL A N 1
ATOM 1670 C CA . VAL A 1 202 ? -37.269 -23.333 36.399 1.00 56.78 202 VAL A CA 1
ATOM 1671 C C . VAL A 1 202 ? -38.688 -23.763 36.047 1.00 56.78 202 VAL A C 1
ATOM 1673 O O . VAL A 1 202 ? -39.645 -23.117 36.475 1.00 56.78 202 VAL A O 1
ATOM 1676 N N . GLU A 1 203 ? -38.824 -24.805 35.227 1.00 50.81 203 GLU A N 1
ATOM 1677 C CA . GLU A 1 203 ? -40.087 -25.528 35.084 1.00 50.81 203 GLU A CA 1
ATOM 1678 C C . GLU A 1 203 ? -40.443 -26.101 36.460 1.00 50.81 203 GLU A C 1
ATOM 1680 O O . GLU A 1 203 ? -39.909 -27.122 36.894 1.00 50.81 203 GLU A O 1
ATOM 1685 N N . ASN A 1 204 ? -41.317 -25.405 37.186 1.00 46.38 204 ASN A N 1
ATOM 1686 C CA . ASN A 1 204 ? -42.007 -25.986 38.325 1.00 46.38 204 ASN A CA 1
ATOM 1687 C C . ASN A 1 204 ? -43.006 -26.995 37.751 1.00 46.38 204 ASN A C 1
ATOM 1689 O O . ASN A 1 204 ? -44.105 -26.615 37.355 1.00 46.38 204 ASN A O 1
ATOM 1693 N N . GLY A 1 205 ? -42.581 -28.253 37.641 1.00 51.38 205 GLY A N 1
ATOM 1694 C CA . GLY A 1 205 ? -43.484 -29.366 37.380 1.00 51.38 205 GLY A CA 1
ATOM 1695 C C . GLY A 1 205 ? -44.466 -29.497 38.541 1.00 51.38 205 GLY A C 1
ATOM 1696 O O . GLY A 1 205 ? -44.049 -29.804 39.660 1.00 51.38 205 GLY A O 1
ATOM 1697 N N . GLU A 1 206 ? -45.733 -29.196 38.260 1.00 38.53 206 GLU A N 1
ATOM 1698 C CA . GLU A 1 206 ? -46.900 -29.608 39.052 1.00 38.53 206 GLU A CA 1
ATOM 1699 C C . GLU A 1 206 ? -47.164 -31.112 38.898 1.00 38.53 206 GLU A C 1
ATOM 1701 O O . GLU A 1 206 ? -46.947 -31.646 37.783 1.00 38.53 206 GLU A O 1
#

Mean predicted aligned error: 17.15 Å

Nearest PDB structures (foldseek):
  7nsu-assembly1_D  TM=3.965E-01  e=5.051E-01  Escherichia coli
  3i2w-assembly1_B  TM=4.864E-01  e=2.290E+00  Drosophila melanogaster
  3m3w-assembly1_A  TM=5.461E-01  e=5.169E+00  Mus musculus
  5ew5-assembly4_D  TM=3.902E-01  e=2.290E+00  Escherichia coli
  2b5u-assembly2_C  TM=3.238E-01  e=2.427E+00  Escherichia coli

Radius of gyration: 41.4 Å; Cα contacts (8 Å, |Δi|>4): 168; chains: 1; bounding box: 102×58×88 Å

Secondary structure (DSSP, 8-state):
-EEEEEETTS-EEEEETTEEEEE-GGG---B-HHHHHHHHHT--HHHHTT-EEEEEE-S-----HHHHHHHHHT--EE--TT----HHHHHHHHHHHHHHHHHHHHHHHHHHHHHHHHHHHHHHHHHHHHHHHSPPPPHHHHHHHHHHHHHHHHHHHHHHHHHHHHHHHHTT--GGGS-HHHHHHHHHHHHT-EE-PPP-------

Sequence (206 aa):
MEYAIVSNNGVYIRLNNGQPVACSKKIRDTFSKQKAENILEHLPKSMRRLHFKLECIPDIKMETPVERIVKATKTSIKGNDGYEVAESVKSWIDKFGECERILSDAAKRYKELEIELKRADEELIDILHEVELEKPVDLYRGWIFYKRIRTNRKNRRNLKDEMVIIHNVIVEVDTTKVSKERTQKAINGLFSRKYRYRIVEVENGE

Solvent-accessible surface area (backbone atoms only — not comparable to full-atom values): 12103 Å² total; per-residue (Å²): 122,43,26,36,48,37,22,88,82,68,40,21,38,24,71,58,95,85,42,84,39,84,36,50,81,92,71,44,46,75,31,49,63,70,60,47,52,55,50,64,76,68,48,56,79,83,58,58,78,53,57,66,42,84,40,81,47,72,96,62,90,72,76,48,73,65,55,51,50,56,51,60,72,65,55,55,45,83,51,48,92,87,70,76,85,54,66,79,65,56,51,50,35,55,56,30,35,50,51,38,48,52,53,51,50,49,56,50,50,48,55,51,44,53,53,53,46,51,51,44,51,50,55,48,50,52,55,50,50,51,64,68,73,48,73,95,67,56,74,68,58,51,49,50,52,52,51,50,52,54,49,44,56,50,52,46,48,54,49,51,55,52,44,51,61,50,47,69,50,57,77,76,50,66,63,83,77,38,31,36,68,57,47,48,51,55,56,56,47,60,62,68,37,62,52,70,81,82,86,77,84,78,82,78,81,125

Organism: NCBI:txid39491